Protein AF-0000000069111242 (afdb_homodimer)

Structure (mmCIF, N/CA/C/O backbone):
data_AF-0000000069111242-model_v1
#
loop_
_entity.id
_entity.type
_entity.pdbx_description
1 polymer 'HEPN domain-containing protein'
#
loop_
_atom_site.group_PDB
_atom_site.id
_atom_site.type_symbol
_atom_site.label_atom_id
_atom_site.label_alt_id
_atom_site.label_comp_id
_atom_site.label_asym_id
_atom_site.label_entity_id
_atom_site.label_seq_id
_atom_site.pdbx_PDB_ins_code
_atom_site.Cartn_x
_atom_site.Cartn_y
_atom_site.Cartn_z
_atom_site.occupancy
_atom_site.B_iso_or_equiv
_atom_site.auth_seq_id
_atom_site.auth_comp_id
_atom_site.auth_asym_id
_atom_site.auth_atom_id
_atom_site.pdbx_PDB_model_num
ATOM 1 N N . GLN A 1 1 ? 7.27 21.125 -4.09 1 71.56 1 GLN A N 1
ATOM 2 C CA . GLN A 1 1 ? 7.02 19.688 -4.148 1 71.56 1 GLN A CA 1
ATOM 3 C C . GLN A 1 1 ? 6.422 19.188 -2.84 1 71.56 1 GLN A C 1
ATOM 5 O O . GLN A 1 1 ? 5.305 18.656 -2.822 1 71.56 1 GLN A O 1
ATOM 10 N N . ALA A 1 2 ? 6.898 19.562 -1.829 1 73.62 2 ALA A N 1
ATOM 11 C CA . ALA A 1 2 ? 6.477 19.031 -0.534 1 73.62 2 ALA A CA 1
ATOM 12 C C . ALA A 1 2 ? 5.094 19.547 -0.151 1 73.62 2 ALA A C 1
ATOM 14 O O . ALA A 1 2 ? 4.25 18.781 0.326 1 73.62 2 ALA A O 1
ATOM 15 N N . LYS A 1 3 ? 4.816 20.703 -0.481 1 84.94 3 LYS A N 1
ATOM 16 C CA . LYS A 1 3 ? 3.506 21.234 -0.129 1 84.94 3 LYS A CA 1
ATOM 17 C C . LYS A 1 3 ? 2.41 20.625 -0.996 1 84.94 3 LYS A C 1
ATOM 19 O O . LYS A 1 3 ? 1.296 20.391 -0.523 1 84.94 3 LYS A O 1
ATOM 24 N N . TYR A 1 4 ? 2.764 20.391 -2.178 1 86.56 4 TYR A N 1
ATOM 25 C CA . TYR A 1 4 ? 1.826 19.734 -3.076 1 86.56 4 TYR A CA 1
ATOM 26 C C . TYR A 1 4 ? 1.444 18.344 -2.549 1 86.56 4 TYR A C 1
ATOM 28 O O . TYR A 1 4 ? 0.265 17.984 -2.529 1 86.56 4 TYR A O 1
ATOM 36 N N . ASN A 1 5 ? 2.469 17.625 -2.084 1 87.81 5 ASN A N 1
ATOM 37 C CA . ASN A 1 5 ? 2.225 16.281 -1.581 1 87.81 5 ASN A CA 1
ATOM 38 C C . ASN A 1 5 ? 1.313 16.297 -0.358 1 87.81 5 ASN A C 1
ATOM 40 O O . ASN A 1 5 ? 0.453 15.422 -0.208 1 87.81 5 ASN A O 1
ATOM 44 N N . MET A 1 6 ? 1.446 17.266 0.425 1 89.19 6 MET A N 1
ATOM 45 C CA . MET A 1 6 ? 0.61 17.3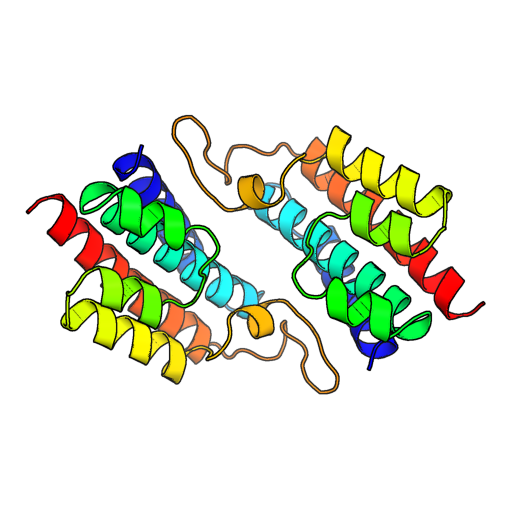91 1.616 1 89.19 6 MET A CA 1
ATOM 46 C C . MET A 1 6 ? -0.837 17.688 1.239 1 89.19 6 MET A C 1
ATOM 48 O O . MET A 1 6 ? -1.765 17.141 1.837 1 89.19 6 MET A O 1
ATOM 52 N N . ARG A 1 7 ? -1.016 18.516 0.244 1 88.75 7 ARG A N 1
ATOM 53 C CA . ARG A 1 7 ? -2.363 18.828 -0.22 1 88.75 7 ARG A CA 1
ATOM 54 C C . ARG A 1 7 ? -3.027 17.594 -0.838 1 88.75 7 ARG A C 1
ATOM 56 O O . ARG A 1 7 ? -4.215 17.344 -0.624 1 88.75 7 ARG A O 1
ATOM 63 N N . ALA A 1 8 ? -2.219 16.938 -1.578 1 89.06 8 ALA A N 1
ATOM 64 C CA . ALA A 1 8 ? -2.725 15.703 -2.168 1 89.06 8 ALA A CA 1
ATOM 65 C C . ALA A 1 8 ? -3.109 14.695 -1.088 1 89.06 8 ALA A C 1
ATOM 67 O O . ALA A 1 8 ? -4.121 14 -1.209 1 89.06 8 ALA A O 1
ATOM 68 N N . ALA A 1 9 ? -2.297 14.617 -0.052 1 89.38 9 ALA A N 1
ATOM 69 C CA . ALA A 1 9 ? -2.594 13.734 1.075 1 89.38 9 ALA A CA 1
ATOM 70 C C . ALA A 1 9 ? -3.914 14.117 1.738 1 89.38 9 ALA A C 1
ATOM 72 O O . ALA A 1 9 ? -4.719 13.25 2.086 1 89.38 9 ALA A O 1
ATOM 73 N N . ARG A 1 10 ? -4.16 15.359 1.862 1 90.69 10 ARG A N 1
ATOM 74 C CA . ARG A 1 10 ? -5.406 15.852 2.439 1 90.69 10 ARG A CA 1
ATOM 75 C C . ARG A 1 10 ? -6.602 15.461 1.574 1 90.69 10 ARG A C 1
ATOM 77 O O . ARG A 1 10 ? -7.637 15.031 2.092 1 90.69 10 ARG A O 1
ATOM 84 N N . MET A 1 11 ? -6.441 15.602 0.327 1 89.38 11 MET A N 1
ATOM 85 C CA . MET A 1 11 ? -7.516 15.227 -0.587 1 89.38 11 MET A CA 1
ATOM 86 C C . MET A 1 11 ? -7.812 13.734 -0.496 1 89.38 11 MET A C 1
ATOM 88 O O . MET A 1 11 ? -8.977 13.328 -0.482 1 89.38 11 MET A O 1
ATOM 92 N N . GLU A 1 12 ? -6.773 12.945 -0.458 1 88.81 12 GLU A N 1
ATOM 93 C CA . GLU A 1 12 ? -6.953 11.508 -0.296 1 88.81 12 GLU A CA 1
ATOM 94 C C . GLU A 1 12 ? -7.637 11.18 1.028 1 88.81 12 GLU A C 1
ATOM 96 O O . GLU A 1 12 ? -8.523 10.328 1.079 1 88.81 12 GLU A O 1
ATOM 101 N N . LEU A 1 13 ? -7.273 11.852 2.037 1 92.12 13 LEU A N 1
ATOM 102 C CA . LEU A 1 13 ? -7.887 11.633 3.342 1 92.12 13 LEU A CA 1
ATOM 103 C C . LEU A 1 13 ? -9.375 11.969 3.309 1 92.12 13 LEU A C 1
ATOM 105 O O . LEU A 1 13 ? -10.195 11.219 3.834 1 92.12 13 LEU A O 1
ATOM 109 N N . ASP A 1 14 ? -9.719 13.047 2.672 1 91.06 14 ASP A N 1
ATOM 110 C CA . ASP A 1 14 ? -11.117 13.461 2.561 1 91.06 14 ASP A CA 1
ATOM 111 C C . ASP A 1 14 ? -11.938 12.406 1.826 1 91.06 14 ASP A C 1
ATOM 113 O O . ASP A 1 14 ? -13.078 12.117 2.207 1 91.06 14 ASP A O 1
ATOM 117 N N . GLN A 1 15 ? -11.352 11.828 0.88 1 86.81 15 GLN A N 1
ATOM 118 C CA . GLN A 1 15 ? -12.016 10.758 0.145 1 86.81 15 GLN A CA 1
ATOM 119 C C . GLN A 1 15 ? -12.188 9.516 1.015 1 86.81 15 GLN A C 1
ATOM 121 O O . GLN A 1 15 ? -13.203 8.836 0.935 1 86.81 15 GLN A O 1
ATOM 126 N N . SER A 1 16 ? -11.188 9.234 1.838 1 86.5 16 SER A N 1
ATOM 127 C CA . SER A 1 16 ? -11.25 8.078 2.725 1 86.5 16 SER A CA 1
ATOM 128 C C . SER A 1 16 ? -12.344 8.25 3.775 1 86.5 16 SER A C 1
ATOM 130 O O . SER A 1 16 ? -13.047 7.293 4.105 1 86.5 16 SER A O 1
ATOM 132 N N . ILE A 1 17 ? -12.477 9.422 4.223 1 89.19 17 ILE A N 1
ATOM 133 C CA . ILE A 1 17 ? -13.477 9.75 5.238 1 89.19 17 ILE A CA 1
ATOM 134 C C . ILE A 1 17 ? -14.875 9.586 4.652 1 89.19 17 ILE A C 1
ATOM 136 O O . ILE A 1 17 ? -15.797 9.141 5.344 1 89.19 17 ILE A O 1
ATOM 140 N N . SER A 1 18 ? -15.023 9.797 3.377 1 84.38 18 SER A N 1
ATOM 141 C CA . SER A 1 18 ? -16.328 9.758 2.725 1 84.38 18 SER A CA 1
ATOM 142 C C . SER A 1 18 ? -16.641 8.359 2.195 1 84.38 18 SER A C 1
ATOM 144 O O . SER A 1 18 ? -17.719 8.125 1.638 1 84.38 18 SER A O 1
ATOM 146 N N . SER A 1 19 ? -15.734 7.484 2.357 1 76.81 19 SER A N 1
ATOM 147 C CA . SER A 1 19 ? -15.891 6.141 1.815 1 76.81 19 SER A CA 1
ATOM 148 C C . SER A 1 19 ? -16.891 5.324 2.635 1 76.81 19 SER A C 1
ATOM 150 O O . SER A 1 19 ? -17.219 5.695 3.762 1 76.81 19 SER A O 1
ATOM 152 N N . ASP A 1 20 ? -17.453 4.254 1.912 1 69.31 20 ASP A N 1
ATOM 153 C CA . ASP A 1 20 ? -18.344 3.309 2.58 1 69.31 20 ASP A CA 1
ATOM 154 C C . ASP A 1 20 ? -17.578 2.41 3.541 1 69.31 20 ASP A C 1
ATOM 156 O O . ASP A 1 20 ? -16.719 1.622 3.115 1 69.31 20 ASP A O 1
ATOM 160 N N . TRP A 1 21 ? -17.953 2.512 4.754 1 63.81 21 TRP A N 1
ATOM 161 C CA . TRP A 1 21 ? -17.219 1.84 5.824 1 63.81 21 TRP A CA 1
ATOM 162 C C . TRP A 1 21 ? -17.562 0.355 5.867 1 63.81 21 TRP A C 1
ATOM 164 O O . TRP A 1 21 ? -16.859 -0.434 6.5 1 63.81 21 TRP A O 1
ATOM 174 N N . ASP A 1 22 ? -18.594 0.011 5.246 1 65.19 22 ASP A N 1
ATOM 175 C CA . ASP A 1 22 ? -19.031 -1.381 5.332 1 65.19 22 ASP A CA 1
ATOM 176 C C . ASP A 1 22 ? -18.141 -2.283 4.469 1 65.19 22 ASP A C 1
ATOM 178 O O . ASP A 1 22 ? -18.078 -3.492 4.703 1 65.19 22 ASP A O 1
ATOM 182 N N . ASN A 1 23 ? -17.5 -1.592 3.59 1 69.94 23 ASN A N 1
ATOM 183 C CA . ASN A 1 23 ? -16.625 -2.408 2.752 1 69.94 23 ASN A CA 1
ATOM 184 C C . ASN A 1 23 ? -15.234 -1.792 2.625 1 69.94 23 ASN A C 1
ATOM 186 O O . ASN A 1 23 ? -15.094 -0.568 2.582 1 69.94 23 ASN A O 1
ATOM 190 N N . GLY A 1 24 ? -14.227 -2.646 2.838 1 84.38 24 GLY A N 1
ATOM 191 C CA . GLY A 1 24 ? -12.875 -2.209 2.543 1 84.38 24 GLY A CA 1
ATOM 192 C C . GLY A 1 24 ? -12.234 -1.429 3.678 1 84.38 24 GLY A C 1
ATOM 193 O O . GLY A 1 24 ? -11.617 -0.388 3.451 1 84.38 24 GLY A O 1
ATOM 194 N N . ARG A 1 25 ? -12.633 -1.866 5 1 91.94 25 ARG A N 1
ATOM 195 C CA . ARG A 1 25 ? -12.125 -1.154 6.168 1 91.94 25 ARG A CA 1
ATOM 196 C C . ARG A 1 25 ? -10.602 -1.208 6.219 1 91.94 25 ARG A C 1
ATOM 198 O O . ARG A 1 25 ? -9.953 -0.244 6.633 1 91.94 25 ARG A O 1
ATOM 205 N N . ASN A 1 26 ? -10.039 -2.299 5.785 1 93.44 26 ASN A N 1
ATOM 206 C CA . ASN A 1 26 ? -8.586 -2.41 5.746 1 93.44 26 ASN A CA 1
ATOM 207 C C . ASN A 1 26 ? -7.973 -1.388 4.797 1 93.44 26 ASN A C 1
ATOM 209 O O . ASN A 1 26 ? -6.922 -0.816 5.094 1 93.44 26 ASN A O 1
ATOM 213 N N . TRP A 1 27 ? -8.688 -1.124 3.77 1 91.06 27 TRP A N 1
ATOM 214 C CA . TRP A 1 27 ? -8.148 -0.179 2.793 1 91.06 27 TRP A CA 1
ATOM 215 C C . TRP A 1 27 ? -8.273 1.254 3.297 1 91.06 27 TRP A C 1
ATOM 217 O O . TRP A 1 27 ? -7.426 2.098 3.006 1 91.06 27 TRP A O 1
ATOM 227 N N . ILE A 1 28 ? -9.344 1.505 4.004 1 92.75 28 ILE A N 1
ATOM 228 C CA . ILE A 1 28 ? -9.461 2.818 4.629 1 92.75 28 ILE A CA 1
ATOM 229 C C . ILE A 1 28 ? -8.289 3.043 5.582 1 92.75 28 ILE A C 1
ATOM 231 O O . ILE A 1 28 ? -7.648 4.098 5.555 1 92.75 28 ILE A O 1
ATOM 235 N N . CYS A 1 29 ? -7.996 2.072 6.383 1 95.69 29 CYS A N 1
ATOM 236 C CA . CYS A 1 29 ? -6.883 2.154 7.32 1 95.69 29 CYS A CA 1
ATOM 237 C C . CYS A 1 29 ? -5.562 2.338 6.586 1 95.69 29 CYS A C 1
ATOM 239 O O . CYS A 1 29 ? -4.742 3.172 6.973 1 95.69 29 CYS A O 1
ATOM 241 N N . TYR A 1 30 ? -5.383 1.632 5.512 1 95.19 30 TYR A N 1
ATOM 242 C CA . TYR A 1 30 ? -4.152 1.728 4.742 1 95.19 30 TYR A CA 1
ATOM 243 C C . TYR A 1 30 ? -4.004 3.109 4.113 1 95.19 30 TYR A C 1
ATOM 245 O O . TYR A 1 30 ? -2.92 3.693 4.129 1 95.19 30 TYR A O 1
ATOM 253 N N . LYS A 1 31 ? -5.098 3.572 3.535 1 93.44 31 LYS A N 1
ATOM 254 C CA . LYS A 1 31 ? -5.07 4.902 2.932 1 93.44 31 LYS A CA 1
ATOM 255 C C . LYS A 1 31 ? -4.711 5.969 3.963 1 93.44 31 LYS A C 1
ATOM 257 O O . LYS A 1 31 ? -3.926 6.875 3.68 1 93.44 31 LYS A O 1
ATOM 262 N N . CYS A 1 32 ? -5.32 5.82 5.105 1 96 32 CYS A N 1
ATOM 263 C CA . CYS A 1 32 ? -5.008 6.766 6.172 1 96 32 CYS A CA 1
ATOM 264 C C . CYS A 1 32 ? -3.533 6.691 6.551 1 96 32 CYS A C 1
ATOM 266 O O . CYS A 1 32 ? -2.865 7.723 6.672 1 96 32 CYS A O 1
ATOM 268 N N . HIS A 1 33 ? -3.039 5.496 6.688 1 97.19 33 HIS A N 1
ATOM 269 C CA . HIS A 1 33 ? -1.618 5.328 6.973 1 97.19 33 HIS A CA 1
ATOM 270 C C . HIS A 1 33 ? -0.758 5.988 5.898 1 97.19 33 HIS A C 1
ATOM 272 O O . HIS A 1 33 ? 0.179 6.723 6.215 1 97.19 33 HIS A O 1
ATOM 278 N N . SER A 1 34 ? -1.104 5.766 4.688 1 94.69 34 SER A N 1
ATOM 279 C CA . SER A 1 34 ? -0.336 6.273 3.557 1 94.69 34 SER A CA 1
ATOM 280 C C . SER A 1 34 ? -0.368 7.797 3.508 1 94.69 34 SER A C 1
ATOM 282 O O . SER A 1 34 ? 0.646 8.438 3.219 1 94.69 34 SER A O 1
ATOM 284 N N . THR A 1 35 ? -1.514 8.398 3.775 1 95.25 35 THR A N 1
ATOM 285 C CA . THR A 1 35 ? -1.634 9.844 3.73 1 95.25 35 THR A CA 1
ATOM 286 C C . THR A 1 35 ? -0.841 10.492 4.863 1 95.25 35 THR A C 1
ATOM 288 O O . THR A 1 35 ? -0.21 11.531 4.672 1 95.25 35 THR A O 1
ATOM 291 N N . ILE A 1 36 ? -0.87 9.836 6.035 1 96.94 36 ILE A N 1
ATOM 292 C CA . ILE A 1 36 ? -0.059 10.312 7.152 1 96.94 36 ILE A CA 1
ATOM 293 C C . ILE A 1 36 ? 1.419 10.273 6.77 1 96.94 36 ILE A C 1
ATOM 295 O O . ILE A 1 36 ? 2.141 11.258 6.953 1 96.94 36 ILE A O 1
ATOM 299 N N . GLU A 1 37 ? 1.828 9.195 6.262 1 95.62 37 GLU A N 1
ATOM 300 C CA . GLU A 1 37 ? 3.219 9 5.855 1 95.62 37 GLU A CA 1
ATOM 301 C C . GLU A 1 37 ? 3.66 10.078 4.871 1 95.62 37 GLU A C 1
ATOM 303 O O . GLU A 1 37 ? 4.723 10.68 5.039 1 95.62 37 GLU A O 1
ATOM 308 N N . THR A 1 38 ? 2.838 10.289 3.859 1 94.06 38 THR A N 1
ATOM 309 C CA . THR A 1 38 ? 3.131 11.312 2.861 1 94.06 38 THR A CA 1
ATOM 310 C C . THR A 1 38 ? 3.277 12.68 3.516 1 94.06 38 THR A C 1
ATOM 312 O O . THR A 1 38 ? 4.211 13.43 3.207 1 94.06 38 THR A O 1
ATOM 315 N N . SER A 1 39 ? 2.395 13.023 4.418 1 95.19 39 SER A N 1
ATOM 316 C CA . SER A 1 39 ? 2.426 14.32 5.086 1 95.19 39 SER A CA 1
ATOM 317 C C . SER A 1 39 ? 3.672 14.469 5.953 1 95.19 39 SER A C 1
ATOM 319 O O . SER A 1 39 ? 4.336 15.508 5.922 1 95.19 39 SER A O 1
ATOM 321 N N . LEU A 1 40 ? 4 13.453 6.707 1 95.38 40 LEU A N 1
ATOM 322 C CA . LEU A 1 40 ? 5.184 13.484 7.562 1 95.38 40 LEU A CA 1
ATOM 323 C C . LEU A 1 40 ? 6.453 13.617 6.73 1 95.38 40 LEU A C 1
ATOM 325 O O . LEU A 1 40 ? 7.328 14.422 7.059 1 95.38 40 LEU A O 1
ATOM 329 N N . LYS A 1 41 ? 6.52 12.891 5.68 1 93.75 41 LYS A N 1
ATOM 330 C CA . LYS A 1 41 ? 7.699 12.93 4.82 1 93.75 41 LYS A CA 1
ATOM 331 C C . LYS A 1 41 ? 7.82 14.281 4.121 1 93.75 41 LYS A C 1
ATOM 333 O O . LYS A 1 41 ? 8.922 14.797 3.928 1 93.75 41 LYS A O 1
ATOM 338 N N . SER A 1 42 ? 6.668 14.812 3.73 1 93.31 42 SER A N 1
ATOM 339 C CA . SER A 1 42 ? 6.688 16.141 3.131 1 93.31 42 SER A CA 1
ATOM 340 C C . SER A 1 42 ? 7.223 17.188 4.109 1 93.31 42 SER A C 1
ATOM 342 O O . SER A 1 42 ? 8.047 18.016 3.742 1 93.31 42 SER A O 1
ATOM 344 N N . LEU A 1 43 ? 6.734 17.109 5.266 1 93.69 43 LEU A N 1
ATOM 345 C CA . LEU A 1 43 ? 7.199 18.047 6.281 1 93.69 43 LEU A CA 1
ATOM 346 C C . LEU A 1 43 ? 8.68 17.844 6.574 1 93.69 43 LEU A C 1
AT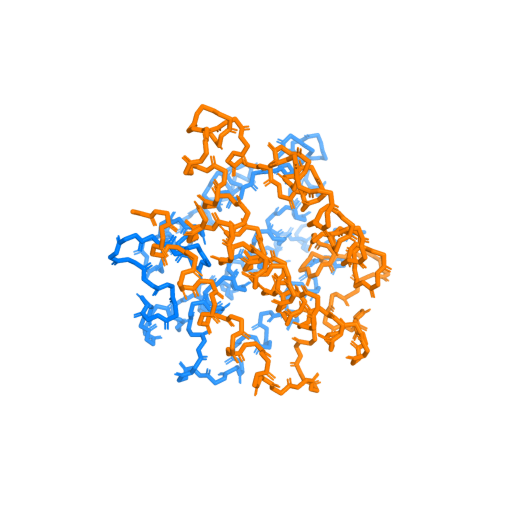OM 348 O O . LEU A 1 43 ? 9.43 18.812 6.742 1 93.69 43 LEU A O 1
ATOM 352 N N . LEU A 1 44 ? 9.117 16.609 6.684 1 93.44 44 LEU A N 1
ATOM 353 C CA . LEU A 1 44 ? 10.523 16.281 6.906 1 93.44 44 LEU A CA 1
ATOM 354 C C . LEU A 1 44 ? 11.391 16.859 5.793 1 93.44 44 LEU A C 1
ATOM 356 O O . LEU A 1 44 ? 12.469 17.391 6.051 1 93.44 44 LEU A O 1
ATOM 360 N N . PHE A 1 45 ? 10.938 16.703 4.598 1 92.12 45 PHE A N 1
ATOM 361 C CA . PHE A 1 45 ? 11.664 17.25 3.451 1 92.12 45 PHE A CA 1
ATOM 362 C C . PHE A 1 45 ? 11.836 18.75 3.576 1 92.12 45 PHE A C 1
ATOM 364 O O . PHE A 1 45 ? 12.891 19.297 3.246 1 92.12 45 PHE A O 1
ATOM 371 N N . ARG A 1 46 ? 10.812 19.406 4.023 1 91.38 46 ARG A N 1
ATOM 372 C CA . ARG A 1 46 ? 10.867 20.859 4.211 1 91.38 46 ARG A CA 1
ATOM 373 C C . ARG A 1 46 ? 11.867 21.219 5.301 1 91.38 46 ARG A C 1
ATOM 375 O O . ARG A 1 46 ? 12.609 22.203 5.16 1 91.38 46 ARG A O 1
ATOM 382 N N . GLN A 1 47 ? 11.906 20.516 6.328 1 91.94 47 GLN A N 1
ATOM 383 C CA . GLN A 1 47 ? 12.719 20.844 7.492 1 91.94 47 GLN A CA 1
ATOM 384 C C . GLN A 1 47 ? 14.172 20.422 7.285 1 91.94 47 GLN A C 1
ATOM 386 O O . GLN A 1 47 ? 15.094 21.141 7.676 1 91.94 47 GLN A O 1
ATOM 391 N N . ASP A 1 48 ? 14.383 19.234 6.719 1 91.62 48 ASP A N 1
ATOM 392 C CA . ASP A 1 48 ? 15.703 18.625 6.586 1 91.62 48 ASP A CA 1
ATOM 393 C C . ASP A 1 48 ? 15.719 17.609 5.438 1 91.62 48 ASP A C 1
ATOM 395 O O . ASP A 1 48 ? 15.484 16.422 5.645 1 91.62 48 ASP A O 1
ATOM 399 N N . ALA A 1 49 ? 16.141 18.031 4.297 1 87.81 49 ALA A N 1
ATOM 400 C CA . ALA A 1 49 ? 16.094 17.219 3.084 1 87.81 49 ALA A CA 1
ATOM 401 C C . ALA A 1 49 ? 16.969 15.977 3.223 1 87.81 49 ALA A C 1
ATOM 403 O O . ALA A 1 49 ? 16.641 14.914 2.689 1 87.81 49 ALA A O 1
ATOM 404 N N . GLN A 1 50 ? 18.062 16.141 3.914 1 89.88 50 GLN A N 1
ATOM 405 C CA . GLN A 1 50 ? 18.953 15 4.121 1 89.88 50 GLN A CA 1
ATOM 406 C C . GLN A 1 50 ? 18.297 13.922 4.977 1 89.88 50 GLN A C 1
ATOM 408 O O . GLN A 1 50 ? 18.328 12.742 4.637 1 89.88 50 GLN A O 1
ATOM 413 N N . LYS A 1 51 ? 17.672 14.398 6.039 1 88.19 51 LYS A N 1
ATOM 414 C CA . LYS A 1 51 ? 16.953 13.469 6.898 1 88.19 51 LYS A CA 1
ATOM 415 C C . LYS A 1 51 ? 15.797 12.812 6.148 1 88.19 51 LYS A C 1
ATOM 417 O O . LYS A 1 51 ? 15.516 11.625 6.344 1 88.19 51 LYS A O 1
ATOM 422 N N . ALA A 1 52 ? 15.102 13.594 5.344 1 88.06 52 ALA A N 1
ATOM 423 C CA . ALA A 1 52 ? 14.023 13.055 4.527 1 88.06 52 ALA A CA 1
ATOM 424 C C . ALA A 1 52 ? 14.531 11.961 3.59 1 88.06 52 ALA A C 1
ATOM 426 O O . ALA A 1 52 ? 13.898 10.922 3.434 1 88.06 52 ALA A O 1
ATOM 427 N N . GLY A 1 53 ? 15.672 12.133 2.961 1 86.88 53 GLY A N 1
ATOM 428 C CA . GLY A 1 53 ? 16.25 11.18 2.031 1 86.88 53 GLY A CA 1
ATOM 429 C C . GLY A 1 53 ? 16.562 9.836 2.67 1 86.88 53 GLY A C 1
ATOM 430 O O . GLY A 1 53 ? 16.312 8.789 2.072 1 86.88 53 GLY A O 1
ATOM 431 N N . VAL A 1 54 ? 17.031 9.828 3.896 1 86.5 54 VAL A N 1
ATOM 432 C CA . VAL A 1 54 ? 17.391 8.609 4.609 1 86.5 54 VAL A CA 1
ATOM 433 C C . VAL A 1 54 ? 16.125 7.852 4.992 1 86.5 54 VAL A C 1
ATOM 435 O O . VAL A 1 54 ? 16.156 6.641 5.23 1 86.5 54 VAL A O 1
ATOM 438 N N . ASN A 1 55 ? 15.039 8.586 5.055 1 87.5 55 ASN A N 1
ATOM 439 C CA . ASN A 1 55 ? 13.797 7.98 5.527 1 87.5 55 ASN A CA 1
ATOM 440 C C . ASN A 1 55 ? 12.828 7.723 4.379 1 87.5 55 ASN A C 1
ATOM 442 O O . ASN A 1 55 ? 11.648 7.469 4.605 1 87.5 55 ASN A O 1
ATOM 446 N N . LEU A 1 56 ? 13.266 7.742 3.164 1 81.19 56 LEU A N 1
ATOM 447 C CA . LEU A 1 56 ? 12.414 7.566 1.99 1 81.19 56 LEU A CA 1
ATOM 448 C C . LEU A 1 56 ? 11.703 6.215 2.031 1 81.19 56 LEU A C 1
ATOM 450 O O . LEU A 1 56 ? 10.531 6.117 1.678 1 81.19 56 LEU A O 1
ATOM 454 N N . SER A 1 57 ? 12.383 5.195 2.551 1 83.94 57 SER A N 1
ATOM 455 C CA . SER A 1 57 ? 11.82 3.85 2.553 1 83.94 57 SER A CA 1
ATOM 456 C C . SER A 1 57 ? 11.273 3.479 3.928 1 83.94 57 SER A C 1
ATOM 458 O O . SER A 1 57 ? 10.852 2.342 4.148 1 83.94 57 SER A O 1
ATOM 460 N N . ASN A 1 58 ? 11.305 4.461 4.816 1 88.62 58 ASN A N 1
ATOM 461 C CA . ASN A 1 58 ? 10.758 4.246 6.148 1 88.62 58 ASN A CA 1
ATOM 462 C C . ASN A 1 58 ? 9.25 4.48 6.176 1 88.62 58 ASN A C 1
ATOM 464 O O . ASN A 1 58 ? 8.773 5.555 5.797 1 88.62 58 ASN A O 1
ATOM 468 N N . HIS A 1 59 ? 8.484 3.475 6.664 1 91.38 59 HIS A N 1
ATOM 469 C CA . HIS A 1 59 ? 7.031 3.59 6.672 1 91.38 59 HIS A CA 1
ATOM 470 C C . HIS A 1 59 ? 6.488 3.615 8.094 1 91.38 59 HIS A C 1
ATOM 472 O O . HIS A 1 59 ? 5.273 3.553 8.297 1 91.38 59 HIS A O 1
ATOM 478 N N . ASP A 1 60 ? 7.355 3.637 9.039 1 94.94 60 ASP A N 1
ATOM 479 C CA . ASP A 1 60 ? 6.934 3.682 10.43 1 94.94 60 ASP A CA 1
ATOM 480 C C . ASP A 1 60 ? 6.562 5.102 10.852 1 94.94 60 ASP A C 1
ATOM 482 O O . ASP A 1 60 ? 7.434 5.969 10.961 1 94.94 60 ASP A O 1
ATOM 486 N N . LEU A 1 61 ? 5.309 5.293 11.18 1 97.31 61 LEU A N 1
ATOM 487 C CA . LEU A 1 61 ? 4.789 6.633 11.438 1 97.31 61 LEU A CA 1
ATOM 488 C C . LEU A 1 61 ? 5.445 7.238 12.672 1 97.31 61 LEU A C 1
ATOM 490 O O . LEU A 1 61 ? 5.738 8.438 12.703 1 97.31 61 LEU A O 1
ATOM 494 N N . VAL A 1 62 ? 5.676 6.418 13.695 1 97.25 62 VAL A N 1
ATOM 495 C CA . VAL A 1 62 ? 6.258 6.906 14.945 1 97.25 62 VAL A CA 1
ATOM 496 C C . VAL A 1 62 ? 7.699 7.344 14.703 1 97.25 62 VAL A C 1
ATOM 498 O O . VAL A 1 62 ? 8.102 8.43 15.125 1 97.25 62 VAL A O 1
ATOM 501 N N . SER A 1 63 ? 8.445 6.551 13.977 1 95.81 63 SER A N 1
ATOM 502 C CA . SER A 1 63 ? 9.82 6.891 13.633 1 95.81 63 SER A CA 1
ATOM 503 C C . SER A 1 63 ? 9.883 8.172 12.812 1 95.81 63 SER A C 1
ATOM 505 O O . SER A 1 63 ? 10.719 9.047 13.07 1 95.81 63 SER A O 1
ATOM 507 N N . LEU A 1 64 ? 9.016 8.289 11.875 1 95.5 64 LEU A N 1
ATOM 508 C CA . LEU A 1 64 ? 8.992 9.469 11.016 1 95.5 64 LEU A CA 1
ATOM 509 C C . LEU A 1 64 ? 8.664 10.719 11.828 1 95.5 64 LEU A C 1
ATOM 511 O O . LEU A 1 64 ? 9.305 11.758 11.656 1 95.5 64 LEU A O 1
ATOM 515 N N . SER A 1 65 ? 7.668 10.594 12.68 1 96 65 SER A N 1
ATOM 516 C CA . SER A 1 65 ? 7.262 11.742 13.484 1 96 65 SER A CA 1
ATOM 517 C C . SER A 1 65 ? 8.352 12.141 14.477 1 96 65 SER A C 1
ATOM 519 O O . SER A 1 65 ? 8.508 13.32 14.789 1 96 65 SER A O 1
ATOM 521 N N . HIS A 1 66 ? 9.109 11.172 14.977 1 95 66 HIS A N 1
ATOM 522 C CA . HIS A 1 66 ? 10.227 11.453 15.867 1 95 66 HIS A CA 1
ATOM 523 C C . HIS A 1 66 ? 11.281 12.312 15.172 1 95 66 HIS A C 1
ATOM 525 O O . HIS A 1 66 ? 11.875 13.195 15.797 1 95 66 HIS A O 1
ATOM 531 N N . CYS A 1 67 ? 11.508 12.055 13.922 1 93.69 67 CYS A N 1
ATOM 532 C CA . CYS A 1 67 ? 12.469 12.82 13.148 1 93.69 67 CYS A CA 1
ATOM 533 C C . CYS A 1 67 ? 12.047 14.281 13.039 1 93.69 67 CYS A C 1
ATOM 535 O O . CYS A 1 67 ? 12.891 15.164 12.852 1 93.69 67 CYS A O 1
ATOM 537 N N . LEU A 1 68 ? 10.789 14.594 13.219 1 93.75 68 LEU A N 1
ATOM 538 C CA . LEU A 1 68 ? 10.266 15.953 13.109 1 93.75 68 LEU A CA 1
ATOM 539 C C . LEU A 1 68 ? 10.352 16.688 14.445 1 93.75 68 LEU A C 1
ATOM 541 O O . LEU A 1 68 ? 10.18 17.906 14.5 1 93.75 68 LEU A O 1
ATOM 545 N N . SER A 1 69 ? 10.625 15.945 15.516 1 91.19 69 SER A N 1
ATOM 546 C CA . SER A 1 69 ? 10.797 16.5 16.859 1 91.19 69 SER A CA 1
ATOM 547 C C . SER A 1 69 ? 9.547 17.25 17.297 1 91.19 69 SER A C 1
ATOM 549 O O . SER A 1 69 ? 9.648 18.328 17.891 1 91.19 69 SER A O 1
ATOM 551 N N . ILE A 1 70 ? 8.406 16.812 16.953 1 90.44 70 ILE A N 1
ATOM 552 C CA . ILE A 1 70 ? 7.125 17.344 17.406 1 90.44 70 ILE A CA 1
ATOM 553 C C . ILE A 1 70 ? 6.402 16.312 18.25 1 90.44 70 ILE A C 1
ATOM 555 O O . ILE A 1 70 ? 5.832 15.352 17.734 1 90.44 70 ILE A O 1
ATOM 559 N N . GLN A 1 71 ? 6.383 16.578 19.5 1 93.44 71 GLN A N 1
ATOM 560 C CA . GLN A 1 71 ? 5.922 15.594 20.469 1 93.44 71 GLN A CA 1
ATOM 561 C C . GLN A 1 71 ? 4.457 15.234 20.234 1 93.44 71 GLN A C 1
ATOM 563 O O . GLN A 1 71 ? 4.09 14.062 20.297 1 93.44 71 GLN A O 1
ATOM 568 N N . GLU A 1 72 ? 3.629 16.25 20 1 94.69 72 GLU A N 1
ATOM 569 C CA . GLU A 1 72 ? 2.205 16.016 19.781 1 94.69 72 GLU A CA 1
ATOM 570 C C . GLU A 1 72 ? 1.97 15.102 18.578 1 94.69 72 GLU A C 1
ATOM 572 O O . GLU A 1 72 ? 1.092 14.242 18.625 1 94.69 72 GLU A O 1
ATOM 577 N N . MET A 1 73 ? 2.758 15.258 17.625 1 95.31 73 MET A N 1
ATOM 578 C CA . MET A 1 73 ? 2.646 14.445 16.422 1 95.31 73 MET A CA 1
ATOM 579 C C . MET A 1 73 ? 3.059 13 16.688 1 95.31 73 MET A C 1
ATOM 581 O O . MET A 1 73 ? 2.398 12.07 16.234 1 95.31 73 MET A O 1
ATOM 585 N N . THR A 1 74 ? 4.117 12.875 17.406 1 97.44 74 THR A N 1
ATOM 586 C CA . THR A 1 74 ? 4.598 11.539 17.75 1 97.44 74 THR A CA 1
ATOM 587 C C . THR A 1 74 ? 3.572 10.797 18.609 1 97.44 74 THR A C 1
ATOM 589 O O . THR A 1 74 ? 3.346 9.602 18.406 1 97.44 74 THR A O 1
ATOM 592 N N . GLU A 1 75 ? 2.914 11.516 19.453 1 98.06 75 GLU A N 1
ATOM 593 C CA . GLU A 1 75 ? 1.877 10.906 20.281 1 98.06 75 GLU A CA 1
ATOM 594 C C . GLU A 1 75 ? 0.684 10.469 19.438 1 98.06 75 GLU A C 1
ATOM 596 O O . GLU A 1 75 ? 0.113 9.398 19.672 1 98.06 75 GLU A O 1
ATOM 601 N N . ALA A 1 76 ? 0.292 11.258 18.516 1 98.31 76 ALA A N 1
ATOM 602 C CA . ALA A 1 76 ? -0.807 10.898 17.609 1 98.31 76 ALA A CA 1
ATOM 603 C C . ALA A 1 76 ? -0.451 9.68 16.766 1 98.31 76 ALA A C 1
ATOM 605 O O . ALA A 1 76 ? -1.293 8.812 16.531 1 98.31 76 ALA A O 1
ATOM 606 N N . CYS A 1 77 ? 0.81 9.578 16.312 1 98.31 77 CYS A N 1
ATOM 607 C CA . CYS A 1 77 ? 1.262 8.43 15.547 1 98.31 77 CYS A CA 1
ATOM 608 C C . CYS A 1 77 ? 1.252 7.164 16.391 1 98.31 77 CYS A C 1
ATOM 610 O O . CYS A 1 77 ? 0.91 6.082 15.914 1 98.31 77 CYS A O 1
ATOM 612 N N . ARG A 1 78 ? 1.592 7.344 17.656 1 98.25 78 ARG A N 1
ATOM 613 C CA . ARG A 1 78 ? 1.521 6.207 18.562 1 98.25 78 ARG A CA 1
ATOM 614 C C . ARG A 1 78 ? 0.08 5.742 18.75 1 98.25 78 ARG A C 1
ATOM 616 O O . ARG A 1 78 ? -0.187 4.543 18.828 1 98.25 78 ARG A O 1
ATOM 623 N N . ARG A 1 79 ? -0.768 6.672 18.875 1 98.5 79 ARG A N 1
ATOM 624 C CA . ARG A 1 79 ? -2.18 6.324 19 1 98.5 79 ARG A CA 1
ATOM 625 C C . ARG A 1 79 ? -2.668 5.586 17.75 1 98.5 79 ARG A C 1
ATOM 627 O O . ARG A 1 79 ? -3.434 4.625 17.859 1 98.5 79 ARG A O 1
ATOM 634 N N . PHE A 1 80 ? -2.25 6.016 16.562 1 98.62 80 PHE A N 1
ATOM 635 C CA . PHE A 1 80 ? -2.619 5.316 15.336 1 98.62 80 PHE A CA 1
ATOM 636 C C . PHE A 1 80 ? -2.166 3.861 15.391 1 98.62 80 PHE A C 1
ATOM 638 O O . PHE A 1 80 ? -2.941 2.953 15.078 1 98.62 80 PHE A O 1
ATOM 645 N N . ARG A 1 81 ? -0.934 3.713 15.82 1 97.62 81 ARG A N 1
ATOM 646 C CA . ARG A 1 81 ? -0.365 2.373 15.906 1 97.62 81 ARG A CA 1
ATOM 647 C C . ARG A 1 81 ? -1.143 1.512 16.891 1 97.62 81 ARG A C 1
ATOM 649 O O . ARG A 1 81 ? -1.416 0.341 16.625 1 97.62 81 ARG A O 1
ATOM 656 N N . SER A 1 82 ? -1.576 2.086 18.016 1 97.44 82 SER A N 1
ATOM 657 C CA . SER A 1 82 ? -2.217 1.313 19.062 1 97.44 82 SER A CA 1
ATOM 658 C C . SER A 1 82 ? -3.705 1.122 18.797 1 97.44 82 SER A C 1
ATOM 660 O O . SER A 1 82 ? -4.262 0.061 19.078 1 97.44 82 SER A O 1
ATOM 662 N N . GLU A 1 83 ? -4.367 2.074 18.234 1 97.81 83 GLU A N 1
ATOM 663 C CA . GLU A 1 83 ? -5.82 2.049 18.062 1 97.81 83 GLU A CA 1
ATOM 664 C C . GLU A 1 83 ? -6.215 1.437 16.719 1 97.81 83 GLU A C 1
ATOM 666 O O . GLU A 1 83 ? -7.316 0.909 16.578 1 97.81 83 GLU A O 1
ATOM 671 N N . VAL A 1 84 ? -5.316 1.51 15.766 1 97.69 84 VAL A N 1
ATOM 672 C CA . VAL A 1 84 ? -5.695 1.095 14.414 1 97.69 84 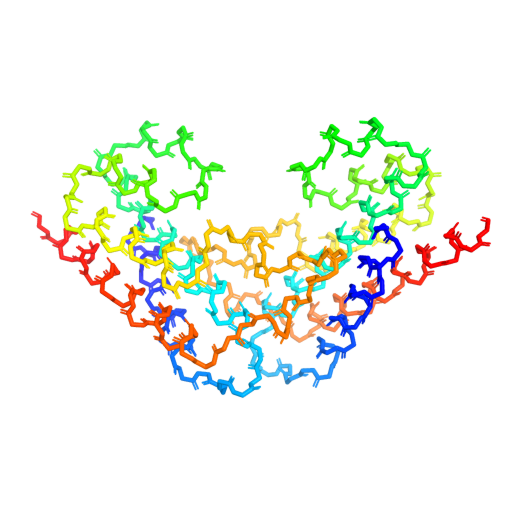VAL A CA 1
ATOM 673 C C . VAL A 1 84 ? -4.945 -0.179 14.039 1 97.69 84 VAL A C 1
ATOM 675 O O . VAL A 1 84 ? -5.555 -1.229 13.828 1 97.69 84 VAL A O 1
ATOM 678 N N . CYS A 1 85 ? -3.67 -0.122 13.938 1 95.88 85 CYS A N 1
ATOM 679 C CA . CYS A 1 85 ? -2.875 -1.263 13.5 1 95.88 85 CYS A CA 1
ATOM 680 C C . CYS A 1 85 ? -1.389 -1.017 13.734 1 95.88 85 CYS A C 1
ATOM 682 O O . CYS A 1 85 ? -0.864 0.037 13.367 1 95.88 85 CYS A O 1
ATOM 684 N N . ASP A 1 86 ? -0.767 -1.939 14.227 1 93.69 86 ASP A N 1
ATOM 685 C CA . ASP A 1 86 ? 0.638 -1.809 14.609 1 93.69 86 ASP A CA 1
ATOM 686 C C . ASP A 1 86 ? 1.546 -1.897 13.383 1 93.69 86 ASP A C 1
ATOM 688 O O . ASP A 1 86 ? 2.652 -1.354 13.383 1 93.69 86 ASP A O 1
ATOM 692 N N . ASN A 1 87 ? 1.139 -2.59 12.461 1 92.62 87 ASN A N 1
ATOM 693 C CA . ASN A 1 87 ? 1.924 -2.834 11.258 1 92.62 87 ASN A CA 1
ATOM 694 C C . ASN A 1 87 ? 1.087 -2.648 9.992 1 92.62 87 ASN A C 1
ATOM 696 O O . ASN A 1 87 ? 0.145 -3.404 9.75 1 92.62 87 ASN A O 1
ATOM 700 N N . ARG A 1 88 ? 1.544 -1.688 9.18 1 92.75 88 ARG A N 1
ATOM 701 C CA . ARG A 1 88 ? 0.768 -1.334 8 1 92.75 88 ARG A CA 1
ATOM 702 C C . ARG A 1 88 ? 0.658 -2.516 7.043 1 92.75 88 ARG A C 1
ATOM 704 O O . ARG A 1 88 ? -0.318 -2.631 6.297 1 92.75 88 ARG A O 1
ATOM 711 N N . ASP A 1 89 ? 1.538 -3.418 7.094 1 90.44 89 ASP A N 1
ATOM 712 C CA . ASP A 1 89 ? 1.51 -4.57 6.191 1 90.44 89 ASP A CA 1
ATOM 713 C C . ASP A 1 89 ? 0.287 -5.445 6.457 1 90.44 89 ASP A C 1
ATOM 715 O O . ASP A 1 89 ? -0.239 -6.078 5.543 1 90.44 89 ASP A O 1
ATOM 719 N N . LEU A 1 90 ? -0.152 -5.434 7.691 1 92.75 90 LEU A N 1
ATOM 720 C CA . LEU A 1 90 ? -1.307 -6.242 8.07 1 92.75 90 LEU A CA 1
ATOM 721 C C . LEU A 1 90 ? -2.574 -5.727 7.398 1 92.75 90 LEU A C 1
ATOM 723 O O . LEU A 1 90 ? -3.584 -6.434 7.344 1 92.75 90 LEU A O 1
ATOM 727 N N . MET A 1 91 ? -2.523 -4.559 6.887 1 93.69 91 MET A N 1
ATOM 728 C CA . MET A 1 91 ? -3.695 -3.967 6.246 1 93.69 91 MET A CA 1
ATOM 729 C C . MET A 1 91 ? -3.875 -4.512 4.832 1 93.69 91 MET A C 1
ATOM 731 O O . MET A 1 91 ? -4.965 -4.43 4.266 1 93.69 91 MET A O 1
ATOM 735 N N . ILE A 1 92 ? -2.771 -5.145 4.316 1 89.69 92 ILE A N 1
ATOM 736 C CA . ILE A 1 92 ? -2.906 -5.504 2.91 1 89.69 92 ILE A CA 1
ATOM 737 C C . ILE A 1 92 ? -2.35 -6.906 2.68 1 89.69 92 ILE A C 1
ATOM 739 O O . ILE A 1 92 ? -2.73 -7.582 1.72 1 89.69 92 ILE A O 1
ATOM 743 N N . ASP A 1 93 ? -1.481 -7.355 3.564 1 88.88 93 ASP A N 1
ATOM 744 C CA . ASP A 1 93 ? -0.842 -8.648 3.369 1 88.88 93 ASP A CA 1
ATOM 745 C C . ASP A 1 93 ? -1.576 -9.75 4.137 1 88.88 93 ASP A C 1
ATOM 747 O O . ASP A 1 93 ? -1.666 -9.695 5.367 1 88.88 93 ASP A O 1
ATOM 751 N N . PRO A 1 94 ? -1.991 -10.781 3.447 1 89.44 94 PRO A N 1
ATOM 752 C CA . PRO A 1 94 ? -2.623 -11.906 4.145 1 89.44 94 PRO A CA 1
ATOM 753 C C . PRO A 1 94 ? -1.606 -12.875 4.742 1 89.44 94 PRO A C 1
ATOM 755 O O . PRO A 1 94 ? -0.468 -12.953 4.27 1 89.44 94 PRO A O 1
ATOM 758 N N . SER A 1 95 ? -1.956 -13.508 5.809 1 87.06 95 SER A N 1
ATOM 759 C CA . SER A 1 95 ? -1.226 -14.609 6.43 1 87.06 95 SER A CA 1
ATOM 760 C C . SER A 1 95 ? -2.176 -15.594 7.102 1 87.06 95 SER A C 1
ATOM 762 O O . SER A 1 95 ? -3.381 -15.344 7.18 1 87.06 95 SER A O 1
ATOM 764 N N . VAL A 1 96 ? -1.635 -16.75 7.414 1 86.25 96 VAL A N 1
ATOM 765 C CA . VAL A 1 96 ? -2.463 -17.75 8.078 1 86.25 96 VAL A CA 1
ATOM 766 C C . VAL A 1 96 ? -3.143 -17.125 9.297 1 86.25 96 VAL A C 1
ATOM 768 O O . VAL A 1 96 ? -2.475 -16.578 10.18 1 86.25 96 VAL A O 1
ATOM 771 N N . GLY A 1 97 ? -4.453 -17.172 9.305 1 87.94 97 GLY A N 1
ATOM 772 C CA . GLY A 1 97 ? -5.203 -16.641 10.43 1 87.94 97 GLY A CA 1
ATOM 773 C C . GLY A 1 97 ? -5.457 -15.141 10.305 1 87.94 97 GLY A C 1
ATOM 774 O O . GLY A 1 97 ? -6.031 -14.531 11.211 1 87.94 97 GLY A O 1
ATOM 775 N N . HIS A 1 98 ? -4.914 -14.531 9.227 1 90.25 98 HIS A N 1
ATOM 776 C CA . HIS A 1 98 ? -5.105 -13.094 9.031 1 90.25 98 HIS A CA 1
ATOM 777 C C . HIS A 1 98 ? -5.535 -12.789 7.598 1 90.25 98 HIS A C 1
ATOM 779 O O . HIS A 1 98 ? -4.742 -12.922 6.664 1 90.25 98 HIS A O 1
ATOM 785 N N . VAL A 1 99 ? -6.832 -12.367 7.543 1 87.5 99 VAL A N 1
ATOM 786 C CA . VAL A 1 99 ? -7.363 -11.867 6.277 1 87.5 99 VAL A CA 1
ATOM 787 C C . VAL A 1 99 ? -7.59 -10.359 6.371 1 87.5 99 VAL A C 1
ATOM 789 O O . VAL A 1 99 ? -8.539 -9.906 7.016 1 87.5 99 VAL A O 1
ATOM 792 N N . PRO A 1 100 ? -6.797 -9.594 5.668 1 90.69 100 PRO A N 1
ATOM 793 C CA . PRO A 1 100 ? -6.891 -8.141 5.809 1 90.69 100 PRO A CA 1
ATOM 794 C C . PRO A 1 100 ? -8.32 -7.617 5.629 1 90.69 100 PRO A C 1
ATOM 796 O O . PRO A 1 100 ? -8.797 -6.82 6.438 1 90.69 100 PRO A O 1
ATOM 799 N N . GLY A 1 101 ? -9.055 -8.047 4.688 1 87.69 101 GLY A N 1
ATOM 800 C CA . GLY A 1 101 ? -10.391 -7.566 4.387 1 87.69 101 GLY A CA 1
ATOM 801 C C . GLY A 1 101 ? -11.391 -7.844 5.496 1 87.69 101 GLY A C 1
ATOM 802 O O . GLY A 1 101 ? -12.461 -7.238 5.539 1 87.69 101 GLY A O 1
ATOM 803 N N . GLU A 1 102 ? -11.023 -8.711 6.41 1 89.31 102 GLU A N 1
ATOM 804 C CA . GLU A 1 102 ? -11.922 -9.102 7.488 1 89.31 102 GLU A CA 1
ATOM 805 C C . GLU A 1 102 ? -11.352 -8.711 8.852 1 89.31 102 GLU A C 1
ATOM 807 O O . GLU A 1 102 ? -12.008 -8.883 9.875 1 89.31 102 GLU A O 1
ATOM 812 N N . ALA A 1 103 ? -10.203 -8.164 8.852 1 91.94 103 ALA A N 1
ATOM 813 C CA . ALA A 1 103 ? -9.438 -8.055 10.086 1 91.94 103 ALA A CA 1
ATOM 814 C C . ALA A 1 103 ? -9.703 -6.723 10.789 1 91.94 103 ALA A C 1
ATOM 816 O O . ALA A 1 103 ? -9.344 -6.543 11.953 1 91.94 103 ALA A O 1
ATOM 817 N N . PHE A 1 104 ? -10.375 -5.828 10.102 1 94.06 104 PHE A N 1
ATOM 818 C CA . PHE A 1 104 ? -10.508 -4.484 10.656 1 94.06 104 PHE A CA 1
ATOM 819 C C . PHE A 1 104 ? -11.969 -4.152 10.938 1 94.06 104 PHE A C 1
ATOM 821 O O . PHE A 1 104 ? -12.844 -4.457 10.125 1 94.06 104 PHE A O 1
ATOM 828 N N . THR A 1 105 ? -12.164 -3.527 12.055 1 93.88 105 THR A N 1
ATOM 829 C CA . THR A 1 105 ? -13.508 -3.15 12.484 1 93.88 105 THR A CA 1
ATOM 830 C C . THR A 1 105 ? -13.844 -1.735 12.031 1 93.88 105 THR A C 1
ATOM 832 O O . THR A 1 105 ? -12.961 -0.997 11.578 1 93.88 105 THR A O 1
ATOM 835 N N . ALA A 1 106 ? -15.156 -1.438 12.141 1 92.44 106 ALA A N 1
ATOM 836 C CA . ALA A 1 106 ? -15.594 -0.074 11.852 1 92.44 106 ALA A CA 1
ATOM 837 C C . ALA A 1 106 ? -14.898 0.931 12.766 1 92.44 106 ALA A C 1
ATOM 839 O O . ALA A 1 106 ? -14.539 2.029 12.336 1 92.44 106 ALA A O 1
ATOM 840 N N . GLU A 1 107 ? -14.68 0.571 14.008 1 94 107 GLU A N 1
ATOM 841 C CA . GLU A 1 107 ? -14.023 1.437 14.984 1 94 107 GLU A CA 1
ATOM 842 C C . GLU A 1 107 ? -12.586 1.731 14.578 1 94 107 GLU A C 1
ATOM 844 O O . GLU A 1 107 ? -12.117 2.865 14.703 1 94 107 GLU A O 1
ATOM 849 N N . GLN A 1 108 ? -11.898 0.739 14.078 1 95.94 108 GLN A N 1
ATOM 850 C CA . GLN A 1 108 ? -10.523 0.934 13.625 1 95.94 108 GLN A CA 1
ATOM 851 C C . GLN A 1 108 ? -10.469 1.854 12.406 1 95.94 108 GLN A C 1
ATOM 853 O O . GLN A 1 108 ? -9.617 2.738 12.328 1 95.94 108 GLN A O 1
ATOM 858 N N . ALA A 1 109 ? -11.414 1.677 11.523 1 94.88 109 ALA A N 1
ATOM 859 C CA . ALA A 1 109 ? -11.453 2.523 10.328 1 94.88 109 ALA A CA 1
ATOM 860 C C . ALA A 1 109 ? -11.773 3.969 10.695 1 94.88 109 ALA A C 1
ATOM 862 O O . ALA A 1 109 ? -11.125 4.898 10.203 1 94.88 109 ALA A O 1
ATOM 863 N N . GLU A 1 110 ? -12.742 4.133 11.539 1 94 110 GLU A N 1
ATOM 864 C CA . GLU A 1 110 ? -13.102 5.473 12 1 94 110 GLU A CA 1
ATOM 865 C C . GLU A 1 110 ? -11.938 6.121 12.75 1 94 110 GLU A C 1
ATOM 867 O O . GLU A 1 110 ? -11.664 7.305 12.57 1 94 110 GLU A O 1
ATOM 872 N N . GLY A 1 111 ? -11.32 5.355 13.609 1 96.19 111 GLY A N 1
ATOM 873 C CA . GLY A 1 111 ? -10.148 5.84 14.328 1 96.19 111 GLY A CA 1
ATOM 874 C C . GLY A 1 111 ? -9.016 6.246 13.406 1 96.19 111 GLY A C 1
ATOM 875 O O . GLY A 1 111 ? -8.352 7.258 13.641 1 96.19 111 GLY A O 1
ATOM 876 N N . ALA A 1 112 ? -8.812 5.453 12.367 1 97.25 112 ALA A N 1
ATOM 877 C CA . ALA A 1 112 ? -7.773 5.777 11.391 1 97.25 112 ALA A CA 1
ATOM 878 C C . ALA A 1 112 ? -8.023 7.148 10.766 1 97.25 112 ALA A C 1
ATOM 880 O O . ALA A 1 112 ? -7.113 7.973 10.688 1 97.25 112 ALA A O 1
ATOM 881 N N . CYS A 1 113 ? -9.266 7.371 10.414 1 96.44 113 CYS A N 1
ATOM 882 C CA . CYS A 1 113 ? -9.625 8.633 9.773 1 96.44 113 CYS A CA 1
ATOM 883 C C . CYS A 1 113 ? -9.484 9.797 10.75 1 96.44 113 CYS A C 1
ATOM 885 O O . CYS A 1 113 ? -8.945 10.844 10.398 1 96.44 113 CYS A O 1
ATOM 887 N N . ARG A 1 114 ? -9.922 9.586 11.883 1 97.06 114 ARG A N 1
ATOM 888 C CA . ARG A 1 114 ? -9.859 10.625 12.906 1 97.06 114 ARG A CA 1
ATOM 889 C C . ARG A 1 114 ? -8.414 11 13.219 1 97.06 114 ARG A C 1
ATOM 891 O O . ARG A 1 114 ? -8.062 12.18 13.219 1 97.06 114 ARG A O 1
ATOM 898 N N . ILE A 1 115 ? -7.582 10.031 13.477 1 98.31 115 ILE A N 1
ATOM 899 C CA . ILE A 1 115 ? -6.199 10.281 13.867 1 98.31 115 ILE A CA 1
ATOM 900 C C . ILE A 1 115 ? -5.422 10.844 12.68 1 98.31 115 ILE A C 1
ATOM 902 O O . ILE A 1 115 ? -4.59 11.742 12.836 1 98.31 115 ILE A O 1
ATOM 906 N N . ALA A 1 116 ? -5.738 10.273 11.508 1 97.88 116 ALA A N 1
ATOM 907 C CA . ALA A 1 116 ? -5.094 10.82 10.32 1 97.88 116 ALA A CA 1
ATOM 908 C C . ALA A 1 116 ? -5.41 12.305 10.156 1 97.88 116 ALA A C 1
ATOM 910 O O . ALA A 1 116 ? -4.523 13.102 9.852 1 97.88 116 ALA A O 1
ATOM 911 N N . THR A 1 117 ? -6.656 12.664 10.367 1 97 117 THR A N 1
ATOM 912 C CA . THR A 1 117 ? -7.062 14.062 10.281 1 97 117 THR A CA 1
ATOM 913 C C . THR A 1 117 ? -6.27 14.914 11.273 1 97 117 THR A C 1
ATOM 915 O O . THR A 1 117 ? -5.754 15.977 10.906 1 97 117 THR A O 1
ATOM 918 N N . GLU A 1 118 ? -6.137 14.453 12.406 1 97.38 118 GLU A N 1
ATOM 919 C CA . GLU A 1 118 ? -5.383 15.156 13.445 1 97.38 118 GLU A CA 1
ATOM 920 C C . GLU A 1 118 ? -3.932 15.367 13.023 1 97.38 118 GLU A C 1
ATOM 922 O O . GLU A 1 118 ? -3.404 16.469 13.133 1 97.38 118 GLU A O 1
ATOM 927 N N . ILE A 1 119 ? -3.256 14.359 12.547 1 97.38 119 ILE A N 1
ATOM 928 C CA . ILE A 1 119 ? -1.839 14.406 12.203 1 97.38 119 ILE A CA 1
ATOM 929 C C . ILE A 1 119 ? -1.625 15.328 11.008 1 97.38 119 ILE A C 1
ATOM 931 O O . ILE A 1 119 ? -0.697 16.141 11 1 97.38 119 ILE A O 1
ATOM 935 N N . ILE A 1 120 ? -2.516 15.203 10.102 1 95.5 120 ILE A N 1
ATOM 936 C CA . ILE A 1 120 ? -2.363 16.016 8.891 1 95.5 120 ILE A CA 1
ATOM 937 C C . ILE A 1 120 ? -2.625 17.484 9.211 1 95.5 120 ILE A C 1
ATOM 939 O O . ILE A 1 120 ? -1.963 18.359 8.672 1 95.5 120 ILE A O 1
ATOM 943 N N . ASP A 1 121 ? -3.57 17.719 10.086 1 94.12 121 ASP A N 1
ATOM 944 C CA . ASP A 1 121 ? -3.789 19.094 10.547 1 94.12 121 ASP A CA 1
ATOM 945 C C . ASP A 1 121 ? -2.537 19.641 11.219 1 94.12 121 ASP A C 1
ATOM 947 O O . ASP A 1 121 ? -2.16 20.797 10.992 1 94.12 121 ASP A O 1
ATOM 951 N N . PHE A 1 122 ? -1.905 18.859 12.078 1 94.5 122 PHE A N 1
ATOM 952 C CA . PHE A 1 122 ? -0.658 19.266 12.711 1 94.5 122 PHE A CA 1
ATOM 953 C C . PHE A 1 122 ? 0.4 19.594 11.664 1 94.5 122 PHE A C 1
ATOM 955 O O . PHE A 1 122 ? 1.119 20.594 11.797 1 94.5 122 PHE A O 1
ATOM 962 N N . CYS A 1 123 ? 0.5 18.75 10.695 1 93.88 123 CYS A N 1
ATOM 963 C CA . CYS A 1 123 ? 1.483 18.969 9.641 1 93.88 123 CYS A CA 1
ATOM 964 C C . CYS A 1 123 ? 1.224 20.297 8.914 1 93.88 123 CYS A C 1
ATOM 966 O O . CYS A 1 123 ? 2.156 21.047 8.633 1 93.88 123 CYS A O 1
ATOM 968 N N . ASP A 1 124 ? -0.052 20.516 8.672 1 91.06 124 ASP A N 1
ATOM 969 C CA . ASP A 1 124 ? -0.43 21.75 7.992 1 91.06 124 ASP A CA 1
ATOM 970 C C . ASP A 1 124 ? -0.053 22.984 8.828 1 91.06 124 ASP A C 1
ATOM 972 O O . ASP A 1 124 ? 0.465 23.969 8.297 1 91.06 124 ASP A O 1
ATOM 976 N N . GLU A 1 125 ? -0.31 22.922 10.039 1 91.75 125 GLU A N 1
ATOM 977 C CA . GLU A 1 125 ? 0.018 24.016 10.945 1 91.75 125 GLU A CA 1
ATOM 978 C C . GLU A 1 125 ? 1.523 24.266 10.984 1 91.75 125 GLU A C 1
ATOM 980 O O . GLU A 1 125 ? 1.966 25.422 11.008 1 91.75 125 GLU A O 1
ATOM 985 N N . GLN A 1 126 ? 2.311 23.219 10.992 1 91.38 126 GLN A N 1
ATOM 986 C CA . GLN A 1 126 ? 3.764 23.328 11.055 1 91.38 126 GLN A CA 1
ATOM 987 C C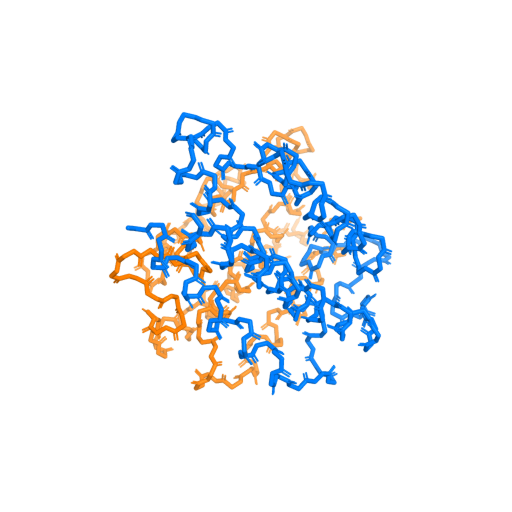 . GLN A 1 126 ? 4.332 23.859 9.742 1 91.38 126 GLN A C 1
ATOM 989 O O . GLN A 1 126 ? 5.355 24.547 9.742 1 91.38 126 GLN A O 1
ATOM 994 N N . TRP A 1 127 ? 3.656 23.484 8.711 1 88.5 127 TRP A N 1
ATOM 995 C CA . TRP A 1 127 ? 4.113 23.953 7.406 1 88.5 127 TRP A CA 1
ATOM 996 C C . TRP A 1 127 ? 4.027 25.484 7.32 1 88.5 127 TRP A C 1
ATOM 998 O O . TRP A 1 127 ? 4.93 26.125 6.793 1 88.5 127 TRP A O 1
ATOM 1008 N N . ASP A 1 128 ? 2.891 26 7.832 1 83.69 128 ASP A N 1
ATOM 1009 C CA . ASP A 1 128 ? 2.607 27.422 7.723 1 83.69 128 ASP A CA 1
ATOM 1010 C C . ASP A 1 128 ? 3.363 28.219 8.781 1 83.69 128 ASP A C 1
ATOM 1012 O O . ASP A 1 128 ? 3.412 29.453 8.734 1 83.69 128 ASP A O 1
ATOM 1016 N N . SER A 1 129 ? 3.91 27.5 9.805 1 79.31 129 SER A N 1
ATOM 1017 C CA . SER A 1 129 ? 4.664 28.188 10.844 1 79.31 129 SER A CA 1
ATOM 1018 C C . SER A 1 129 ? 6.094 28.484 10.391 1 79.31 129 SER A C 1
ATOM 1020 O O . SER A 1 129 ? 6.5 28.078 9.305 1 79.31 129 SER A O 1
ATOM 1022 N N . GLN B 1 1 ? 1.114 -21.953 4.977 1 70.94 1 GLN B N 1
ATOM 1023 C CA . GLN B 1 1 ? 1.155 -20.484 5.008 1 70.94 1 GLN B CA 1
ATOM 1024 C C . GLN B 1 1 ? 1.15 -19.906 3.596 1 70.94 1 GLN B C 1
ATOM 1026 O O . GLN B 1 1 ? 0.239 -19.172 3.229 1 70.94 1 GLN B O 1
ATOM 1031 N N . ALA B 1 2 ? 1.855 -20.406 2.799 1 73.44 2 ALA B N 1
ATOM 1032 C CA . ALA B 1 2 ? 2.014 -19.844 1.46 1 73.44 2 ALA B CA 1
ATOM 1033 C C . ALA B 1 2 ? 0.764 -20.078 0.616 1 73.44 2 ALA B C 1
ATOM 1035 O O . ALA B 1 2 ? 0.302 -19.172 -0.083 1 73.44 2 ALA B O 1
ATOM 1036 N N . LYS B 1 3 ? 0.161 -21.141 0.784 1 85.12 3 LYS B N 1
ATOM 1037 C CA . LYS B 1 3 ? -1.034 -21.406 -0.012 1 85.12 3 LYS B CA 1
ATOM 1038 C C . LYS B 1 3 ? -2.209 -20.547 0.459 1 85.12 3 LYS B C 1
ATOM 1040 O O . LYS B 1 3 ? -3.021 -20.094 -0.352 1 85.12 3 LYS B O 1
ATOM 1045 N N . TYR B 1 4 ? -2.227 -20.344 1.701 1 86.69 4 TYR B N 1
ATOM 1046 C CA . TYR B 1 4 ? -3.258 -19.469 2.258 1 86.69 4 TYR B CA 1
ATOM 1047 C C . TYR B 1 4 ? -3.15 -18.062 1.686 1 86.69 4 TYR B C 1
ATOM 1049 O O . TYR B 1 4 ? -4.156 -17.469 1.286 1 86.69 4 TYR B O 1
ATOM 1057 N N . ASN B 1 5 ? -1.906 -17.594 1.62 1 87.88 5 ASN B N 1
ATOM 1058 C CA . ASN B 1 5 ? -1.687 -16.234 1.117 1 87.88 5 ASN B CA 1
ATOM 1059 C C . ASN B 1 5 ? -2.115 -16.109 -0.342 1 87.88 5 ASN B C 1
ATOM 1061 O O . ASN B 1 5 ? -2.682 -15.086 -0.737 1 87.88 5 ASN B O 1
ATOM 1065 N N . MET B 1 6 ? -1.92 -17.125 -1.071 1 89.38 6 MET B N 1
ATOM 1066 C CA . MET B 1 6 ? -2.309 -17.109 -2.479 1 89.38 6 MET B CA 1
ATOM 1067 C C . MET B 1 6 ? -3.826 -17.094 -2.623 1 89.38 6 MET B C 1
ATOM 1069 O O . MET B 1 6 ? -4.367 -16.391 -3.48 1 89.38 6 MET B O 1
ATOM 1073 N N . ARG B 1 7 ? -4.492 -17.812 -1.779 1 89.06 7 ARG B N 1
ATOM 1074 C CA . ARG B 1 7 ? -5.953 -17.844 -1.808 1 89.06 7 ARG B CA 1
ATOM 1075 C C . ARG B 1 7 ? -6.523 -16.484 -1.403 1 89.06 7 ARG B C 1
ATOM 1077 O O . ARG B 1 7 ? -7.496 -16.016 -1.998 1 89.06 7 ARG B O 1
ATOM 1084 N N . ALA B 1 8 ? -5.914 -15.977 -0.408 1 89.12 8 ALA B N 1
ATOM 1085 C CA . ALA B 1 8 ? -6.332 -14.648 0.025 1 89.12 8 ALA B CA 1
ATOM 1086 C C . ALA B 1 8 ? -6.117 -13.617 -1.081 1 89.12 8 ALA B C 1
ATOM 1088 O O . ALA B 1 8 ? -6.949 -12.734 -1.281 1 89.12 8 ALA B O 1
ATOM 1089 N N . ALA B 1 9 ? -4.992 -13.734 -1.782 1 89.31 9 ALA B N 1
ATOM 1090 C CA . ALA B 1 9 ? -4.707 -12.852 -2.908 1 89.31 9 ALA B CA 1
ATOM 1091 C C . ALA B 1 9 ? -5.773 -12.977 -3.992 1 89.31 9 ALA B C 1
ATOM 1093 O O . ALA B 1 9 ? -6.219 -11.977 -4.559 1 89.31 9 ALA B O 1
ATOM 1094 N N . ARG B 1 10 ? -6.207 -14.148 -4.242 1 90.69 10 ARG B N 1
ATOM 1095 C CA . ARG B 1 10 ? -7.254 -14.398 -5.227 1 90.69 10 ARG B CA 1
ATOM 1096 C C . ARG B 1 10 ? -8.57 -13.742 -4.805 1 90.69 10 ARG B C 1
ATOM 1098 O O . ARG B 1 10 ? -9.258 -13.133 -5.621 1 90.69 10 ARG B O 1
ATOM 1105 N N . MET B 1 11 ? -8.867 -13.875 -3.576 1 89.31 11 MET B N 1
ATOM 1106 C CA . MET B 1 11 ? -10.094 -13.266 -3.064 1 89.31 11 MET B CA 1
ATOM 1107 C C . MET B 1 11 ? -10.031 -11.742 -3.195 1 89.31 11 MET B C 1
ATOM 1109 O O . MET B 1 11 ? -11.016 -11.117 -3.588 1 89.31 11 MET B O 1
ATOM 1113 N N . GLU B 1 12 ? -8.906 -11.195 -2.859 1 88.69 12 GLU B N 1
ATOM 1114 C CA . GLU B 1 12 ? -8.719 -9.758 -3.018 1 88.69 12 GLU B CA 1
ATOM 1115 C C . GLU B 1 12 ? -8.836 -9.344 -4.48 1 88.69 12 GLU B C 1
ATOM 1117 O O . GLU B 1 12 ? -9.461 -8.328 -4.801 1 88.69 12 GLU B O 1
ATOM 1122 N N . LEU B 1 13 ? -8.297 -10.102 -5.332 1 92.12 13 LEU B N 1
ATOM 1123 C CA . LEU B 1 13 ? -8.375 -9.805 -6.758 1 92.12 13 LEU B CA 1
ATOM 1124 C C . LEU B 1 13 ? -9.82 -9.836 -7.238 1 92.12 13 LEU B C 1
ATOM 1126 O O . LEU B 1 13 ? -10.25 -8.953 -7.984 1 92.12 13 LEU B O 1
ATOM 1130 N N . ASP B 1 14 ? -10.562 -10.789 -6.793 1 90.94 14 ASP B N 1
ATOM 1131 C CA . ASP B 1 14 ? -11.961 -10.906 -7.18 1 90.94 14 ASP B CA 1
ATOM 1132 C C . ASP B 1 14 ? -12.758 -9.68 -6.727 1 90.94 14 ASP B C 1
ATOM 1134 O O . ASP B 1 14 ? -13.617 -9.188 -7.461 1 90.94 14 ASP B O 1
ATOM 1138 N N . GLN B 1 15 ? -12.422 -9.211 -5.625 1 86.75 15 GLN B N 1
ATOM 1139 C CA . GLN B 1 15 ? -13.062 -8 -5.117 1 86.75 15 GLN B CA 1
ATOM 1140 C C . GLN B 1 15 ? -12.68 -6.781 -5.945 1 86.75 15 GLN B C 1
ATOM 1142 O O . GLN B 1 15 ? -13.508 -5.902 -6.188 1 86.75 15 GLN B O 1
ATOM 1147 N N . SER B 1 16 ? -11.43 -6.734 -6.371 1 86.25 16 SER B N 1
ATOM 1148 C CA . SER B 1 16 ? -10.953 -5.621 -7.184 1 86.25 16 SER B CA 1
ATOM 1149 C C . SER B 1 16 ? -11.633 -5.598 -8.547 1 86.25 16 SER B C 1
ATOM 1151 O O . SER B 1 16 ? -11.969 -4.531 -9.062 1 86.25 16 SER B O 1
ATOM 1153 N N . ILE B 1 17 ? -11.852 -6.734 -9.062 1 88.75 17 ILE B N 1
ATOM 1154 C CA . ILE B 1 17 ? -12.492 -6.879 -10.367 1 88.75 17 ILE B CA 1
ATOM 1155 C C . ILE B 1 17 ? -13.945 -6.418 -10.281 1 88.75 17 ILE B C 1
ATOM 1157 O O . ILE B 1 17 ? -14.461 -5.82 -11.227 1 88.75 17 ILE B O 1
ATOM 1161 N N . SER B 1 18 ? -14.555 -6.543 -9.141 1 84 18 SER B N 1
ATOM 1162 C CA . SER B 1 18 ? -15.969 -6.211 -8.969 1 84 18 SER B CA 1
ATOM 1163 C C . SER B 1 18 ? -16.141 -4.762 -8.531 1 84 18 SER B C 1
ATOM 1165 O O . SER B 1 18 ? -17.281 -4.289 -8.383 1 84 18 SER B O 1
ATOM 1167 N N . SER B 1 19 ? -15.07 -4.121 -8.32 1 76.44 19 SER B N 1
ATOM 1168 C CA . SER B 1 19 ? -15.117 -2.752 -7.82 1 76.44 19 SER B CA 1
ATOM 1169 C C . SER B 1 19 ? -15.586 -1.783 -8.906 1 76.44 19 SER B C 1
ATOM 1171 O O . SER B 1 19 ? -15.547 -2.107 -10.094 1 76.44 19 SER B O 1
ATOM 1173 N N . ASP B 1 20 ? -16.172 -0.626 -8.391 1 68.69 20 ASP B N 1
ATOM 1174 C CA . ASP B 1 20 ? -16.562 0.457 -9.297 1 68.69 20 ASP B CA 1
ATOM 1175 C C . ASP B 1 20 ? -15.328 1.168 -9.852 1 68.69 20 ASP B C 1
ATOM 1177 O O . ASP B 1 20 ? -14.594 1.82 -9.117 1 68.69 20 ASP B O 1
ATOM 1181 N N . TRP B 1 21 ? -15.219 1.073 -11.109 1 62.94 21 TRP B N 1
ATOM 1182 C CA . TRP B 1 21 ? -14.023 1.562 -11.797 1 62.94 21 TRP B CA 1
ATOM 1183 C C . TRP B 1 21 ? -14.016 3.086 -11.859 1 62.94 21 TRP B C 1
ATOM 1185 O O . TRP B 1 21 ? -12.977 3.701 -12.078 1 62.94 21 TRP B O 1
ATOM 1195 N N . ASP B 1 22 ? -15.125 3.623 -11.711 1 63.09 22 ASP B N 1
ATOM 1196 C CA . ASP B 1 22 ? -15.203 5.07 -11.883 1 63.09 22 ASP B CA 1
ATOM 1197 C C . ASP B 1 22 ? -14.547 5.801 -10.711 1 63.09 22 ASP B C 1
ATOM 1199 O O . ASP B 1 22 ? -14.133 6.953 -10.844 1 63.09 22 ASP B O 1
ATOM 1203 N N . ASN B 1 23 ? -14.43 4.969 -9.703 1 67.5 23 ASN B N 1
ATOM 1204 C CA . ASN B 1 23 ? -13.789 5.625 -8.57 1 67.5 23 ASN B CA 1
ATOM 1205 C C . ASN B 1 23 ? -12.664 4.773 -7.996 1 67.5 23 ASN B C 1
ATOM 1207 O O . ASN B 1 23 ? -12.805 3.553 -7.875 1 67.5 23 ASN B O 1
ATOM 1211 N N . GLY B 1 24 ? -11.484 5.402 -7.957 1 83.69 24 GLY B N 1
ATOM 1212 C CA . GLY B 1 24 ? -10.398 4.762 -7.238 1 83.69 24 GLY B CA 1
ATOM 1213 C C . GLY B 1 24 ? -9.586 3.814 -8.102 1 83.69 24 GLY B C 1
ATOM 1214 O O . GLY B 1 24 ? -9.312 2.68 -7.707 1 83.69 24 GLY B O 1
ATOM 1215 N N . ARG B 1 25 ? -9.438 4.293 -9.477 1 92.06 25 ARG B N 1
ATOM 1216 C CA . ARG B 1 25 ? -8.719 3.447 -10.422 1 92.06 25 ARG B CA 1
ATOM 1217 C C . ARG B 1 25 ? -7.293 3.184 -9.945 1 92.06 25 ARG B C 1
ATOM 1219 O O . ARG B 1 25 ? -6.762 2.09 -10.148 1 92.06 25 ARG B O 1
ATOM 1226 N N . ASN B 1 26 ? -6.695 4.16 -9.328 1 93.38 26 ASN B N 1
ATOM 1227 C CA . ASN B 1 26 ? -5.348 3.975 -8.789 1 93.38 26 ASN B CA 1
ATOM 1228 C C . ASN B 1 26 ? -5.316 2.885 -7.723 1 93.38 26 ASN B C 1
ATOM 1230 O O . ASN B 1 26 ? -4.367 2.1 -7.664 1 93.38 26 ASN B O 1
ATOM 1234 N N . TRP B 1 27 ? -6.371 2.811 -7.016 1 91 27 TRP B N 1
ATOM 1235 C CA . TRP B 1 27 ? -6.402 1.814 -5.949 1 91 27 TRP B CA 1
ATOM 1236 C C . TRP B 1 27 ? -6.637 0.418 -6.516 1 91 27 TRP B C 1
ATOM 1238 O O . TRP B 1 27 ? -6.129 -0.569 -5.98 1 91 27 TRP B O 1
ATOM 1248 N N . ILE B 1 28 ? -7.434 0.365 -7.555 1 92.75 28 ILE B N 1
ATOM 1249 C CA . ILE B 1 28 ? -7.598 -0.922 -8.219 1 92.75 28 ILE B CA 1
ATOM 1250 C C . ILE B 1 28 ? -6.246 -1.414 -8.734 1 92.75 28 ILE B C 1
ATOM 1252 O O . ILE B 1 28 ? -5.879 -2.572 -8.523 1 92.75 28 ILE B O 1
ATOM 1256 N N . CYS B 1 29 ? -5.516 -0.553 -9.359 1 95.75 29 CYS B N 1
ATOM 1257 C CA . CYS B 1 29 ? -4.191 -0.896 -9.875 1 95.75 29 CYS B CA 1
ATOM 1258 C C . CYS B 1 29 ? -3.264 -1.316 -8.742 1 95.75 29 CYS B C 1
ATOM 1260 O O . CYS B 1 29 ? -2.549 -2.312 -8.859 1 95.75 29 CYS B O 1
ATOM 1262 N N . TYR B 1 30 ? -3.322 -0.627 -7.641 1 95.12 30 TYR B N 1
ATOM 1263 C CA . TYR B 1 30 ? -2.467 -0.944 -6.504 1 95.12 30 TYR B CA 1
ATOM 1264 C C . TYR B 1 30 ? -2.828 -2.301 -5.91 1 95.12 30 TYR B C 1
ATOM 1266 O O . TYR B 1 30 ? -1.946 -3.096 -5.578 1 95.12 30 TYR B O 1
ATOM 1274 N N . LYS B 1 31 ? -4.113 -2.5 -5.75 1 93.38 31 LYS B N 1
ATOM 1275 C CA . LYS B 1 31 ? -4.562 -3.783 -5.219 1 93.38 31 LYS B CA 1
ATOM 1276 C C . LYS B 1 31 ? -4.102 -4.938 -6.105 1 93.38 31 LYS B C 1
ATOM 1278 O O . LYS B 1 31 ? -3.658 -5.973 -5.605 1 93.38 31 LYS B O 1
ATOM 1283 N N . CYS B 1 32 ? -4.254 -4.719 -7.383 1 96 32 CYS B N 1
ATOM 1284 C CA . CYS B 1 32 ? -3.797 -5.746 -8.312 1 96 32 CYS B CA 1
ATOM 1285 C C . CYS B 1 32 ? -2.299 -5.988 -8.164 1 96 32 CYS B C 1
ATOM 1287 O O . CYS B 1 32 ? -1.856 -7.137 -8.086 1 96 32 CYS B O 1
ATOM 1289 N N . HIS B 1 33 ? -1.551 -4.922 -8.094 1 97.19 33 HIS B N 1
ATOM 1290 C CA . HIS B 1 33 ? -0.115 -5.059 -7.871 1 97.19 33 HIS B CA 1
ATOM 1291 C C . HIS B 1 33 ? 0.175 -5.84 -6.594 1 97.19 33 HIS B C 1
ATOM 1293 O O . HIS B 1 33 ? 0.991 -6.766 -6.598 1 97.19 33 HIS B O 1
ATOM 1299 N N . SER B 1 34 ? -0.505 -5.504 -5.551 1 94.75 34 SER B N 1
ATOM 1300 C CA . SER B 1 34 ? -0.286 -6.113 -4.242 1 94.75 34 SER B CA 1
ATOM 1301 C C . SER B 1 34 ? -0.646 -7.598 -4.258 1 94.75 34 SER B C 1
ATOM 1303 O O . SER B 1 34 ? 0.056 -8.414 -3.666 1 94.75 34 SER B O 1
ATOM 1305 N N . THR B 1 35 ? -1.726 -7.957 -4.922 1 95.25 35 THR B N 1
ATOM 1306 C CA . THR B 1 35 ? -2.146 -9.352 -4.969 1 95.25 35 THR B CA 1
ATOM 1307 C C . THR B 1 35 ? -1.167 -10.188 -5.789 1 95.25 35 THR B C 1
ATOM 1309 O O . THR B 1 35 ? -0.865 -11.328 -5.434 1 95.25 35 THR B O 1
ATOM 1312 N N . ILE B 1 36 ? -0.667 -9.578 -6.891 1 96.94 36 ILE B N 1
ATOM 1313 C CA . ILE B 1 36 ? 0.358 -10.258 -7.68 1 96.94 36 ILE B CA 1
ATOM 1314 C C . ILE B 1 36 ? 1.595 -10.5 -6.82 1 96.94 36 ILE B C 1
ATOM 1316 O O . ILE B 1 36 ? 2.119 -11.617 -6.781 1 96.94 36 ILE B O 1
ATOM 1320 N N . GLU B 1 37 ? 2.02 -9.516 -6.164 1 95.69 37 GLU B N 1
ATOM 1321 C CA . GLU B 1 37 ? 3.199 -9.594 -5.309 1 95.69 37 GLU B CA 1
ATOM 1322 C C . GLU B 1 37 ? 3.053 -10.703 -4.27 1 95.69 37 GLU B C 1
ATOM 1324 O O . GLU B 1 37 ? 3.961 -11.516 -4.086 1 95.69 37 GLU B O 1
ATOM 1329 N N . THR B 1 38 ? 1.913 -10.703 -3.596 1 94.19 38 THR B N 1
ATOM 1330 C CA . THR B 1 38 ? 1.639 -11.727 -2.592 1 94.19 38 THR B CA 1
ATOM 1331 C C . THR B 1 38 ? 1.715 -13.125 -3.205 1 94.19 38 THR B C 1
ATOM 1333 O O . THR B 1 38 ? 2.316 -14.031 -2.625 1 94.19 38 THR B O 1
ATOM 1336 N N . SER B 1 39 ? 1.145 -13.312 -4.371 1 95.25 39 SER B N 1
ATOM 1337 C CA . SER B 1 39 ? 1.135 -14.609 -5.031 1 95.25 39 SER B CA 1
ATOM 1338 C C . SER B 1 39 ? 2.543 -15.039 -5.43 1 95.25 39 SER B C 1
ATOM 1340 O O . SER B 1 39 ? 2.934 -16.188 -5.215 1 95.25 39 SER B O 1
ATOM 1342 N N . LEU B 1 40 ? 3.307 -14.141 -6 1 95.44 40 LEU B N 1
ATOM 1343 C CA . LEU B 1 40 ? 4.676 -14.438 -6.406 1 95.44 40 LEU B CA 1
ATOM 1344 C C . LEU B 1 40 ? 5.535 -14.797 -5.199 1 95.44 40 LEU B C 1
ATOM 1346 O O . LEU B 1 40 ? 6.285 -15.781 -5.234 1 95.44 40 LEU B O 1
ATOM 1350 N N . LYS B 1 41 ? 5.391 -14.062 -4.16 1 93.88 41 LYS B N 1
ATOM 1351 C CA . LYS B 1 41 ? 6.176 -14.312 -2.957 1 93.88 41 LYS B CA 1
ATOM 1352 C C . LYS B 1 41 ? 5.773 -15.633 -2.303 1 93.88 41 LYS B C 1
ATOM 1354 O O . LYS B 1 41 ? 6.625 -16.344 -1.767 1 93.88 41 LYS B O 1
ATOM 1359 N N . SER B 1 42 ? 4.48 -15.898 -2.33 1 93.38 42 SER B N 1
ATOM 1360 C CA . SER B 1 42 ? 4.027 -17.188 -1.806 1 93.38 42 SER B CA 1
ATOM 1361 C C . SER B 1 42 ? 4.637 -18.344 -2.582 1 93.38 42 SER B C 1
ATOM 1363 O O . SER B 1 42 ? 5.102 -19.328 -1.987 1 93.38 42 SER B O 1
ATOM 1365 N N . LEU B 1 43 ? 4.59 -18.219 -3.836 1 93.75 43 LEU B N 1
ATOM 1366 C CA . LEU B 1 43 ? 5.168 -19.266 -4.668 1 93.75 43 LEU B CA 1
ATOM 1367 C C . LEU B 1 43 ? 6.672 -19.375 -4.438 1 93.75 43 LEU B C 1
ATOM 1369 O O . LEU B 1 43 ? 7.215 -20.484 -4.379 1 93.75 43 LEU B O 1
ATOM 1373 N N . LEU B 1 44 ? 7.355 -18.25 -4.352 1 93.5 44 LEU B N 1
ATOM 1374 C CA . LEU B 1 44 ? 8.789 -18.234 -4.078 1 93.5 44 LEU B CA 1
ATOM 1375 C C . LEU B 1 44 ? 9.094 -18.938 -2.754 1 93.5 44 LEU B C 1
ATOM 1377 O O . LEU B 1 44 ? 10.07 -19.688 -2.652 1 93.5 44 LEU B O 1
ATOM 1381 N N . PHE B 1 45 ? 8.312 -18.656 -1.775 1 92.19 45 PHE B N 1
ATOM 1382 C CA . PHE B 1 45 ? 8.484 -19.281 -0.472 1 92.19 45 PHE B CA 1
ATOM 1383 C C . PHE B 1 45 ? 8.375 -20.797 -0.585 1 92.19 45 PHE B C 1
ATOM 1385 O O . PHE B 1 45 ? 9.117 -21.531 0.068 1 92.19 45 PHE B O 1
ATOM 1392 N N . ARG B 1 46 ? 7.449 -21.25 -1.371 1 91.56 46 ARG B N 1
ATOM 1393 C CA . ARG B 1 46 ? 7.266 -22.672 -1.584 1 91.56 46 ARG B CA 1
ATOM 1394 C C . ARG B 1 46 ? 8.477 -23.281 -2.283 1 91.56 46 ARG B C 1
ATOM 1396 O O . ARG B 1 46 ? 8.914 -24.391 -1.933 1 91.56 46 ARG B O 1
ATOM 1403 N N . GLN B 1 47 ? 9.008 -22.625 -3.217 1 92 47 GLN B N 1
ATOM 1404 C CA . GLN B 1 47 ? 10.078 -23.156 -4.047 1 92 47 GLN B CA 1
ATOM 1405 C C . GLN B 1 47 ? 11.43 -23.047 -3.346 1 92 47 GLN B C 1
ATOM 1407 O O . GLN B 1 47 ? 12.266 -23.938 -3.428 1 92 47 GLN B O 1
ATOM 1412 N N . ASP B 1 48 ? 11.688 -21.922 -2.693 1 91.75 48 ASP B N 1
ATOM 1413 C CA . ASP B 1 48 ? 12.977 -21.578 -2.102 1 91.75 48 ASP B CA 1
ATOM 1414 C C . ASP B 1 48 ? 12.812 -20.547 -0.981 1 91.75 48 ASP B C 1
ATOM 1416 O O . ASP B 1 48 ? 12.914 -19.344 -1.216 1 91.75 48 ASP B O 1
ATOM 1420 N N . ALA B 1 49 ? 12.727 -21 0.219 1 88 49 ALA B N 1
ATOM 1421 C CA . ALA B 1 49 ? 12.438 -20.156 1.372 1 88 49 ALA B CA 1
ATOM 1422 C C . ALA B 1 49 ? 13.547 -19.125 1.579 1 88 49 ALA B C 1
ATOM 1424 O O . ALA B 1 49 ? 13.281 -18 2.008 1 88 49 ALA B O 1
ATOM 1425 N N . GLN B 1 50 ? 14.742 -19.531 1.293 1 89.88 50 GLN B N 1
ATOM 1426 C CA . GLN B 1 50 ? 15.867 -18.594 1.438 1 89.88 50 GLN B CA 1
ATOM 1427 C C . GLN B 1 50 ? 15.758 -17.453 0.443 1 89.88 50 GLN B C 1
ATOM 1429 O O . GLN B 1 50 ? 15.922 -16.281 0.813 1 89.88 50 GLN B O 1
ATOM 1434 N N . LYS B 1 51 ? 15.453 -17.828 -0.783 1 88.31 51 LYS B N 1
ATOM 1435 C CA . LYS B 1 51 ? 15.266 -16.797 -1.808 1 88.31 51 LYS B CA 1
ATOM 1436 C C . LYS B 1 51 ? 14.086 -15.891 -1.47 1 88.31 51 LYS B C 1
ATOM 1438 O O . LYS B 1 51 ? 14.141 -14.688 -1.709 1 88.31 51 LYS B O 1
ATOM 1443 N N . ALA B 1 52 ? 13.023 -16.5 -0.961 1 88.19 52 ALA B N 1
ATOM 1444 C CA . ALA B 1 52 ? 11.859 -15.711 -0.538 1 88.19 52 ALA B CA 1
ATOM 1445 C C . ALA B 1 52 ? 12.242 -14.719 0.552 1 88.19 52 ALA B C 1
ATOM 1447 O O . ALA B 1 52 ? 11.812 -13.562 0.521 1 88.19 52 ALA B O 1
ATOM 1448 N N . GLY B 1 53 ? 13.039 -15.094 1.517 1 87.06 53 GLY B N 1
ATOM 1449 C CA . GLY B 1 53 ? 13.461 -14.234 2.615 1 87.06 53 GLY B CA 1
ATOM 1450 C C . GLY B 1 53 ? 14.227 -13.008 2.158 1 87.06 53 GLY B C 1
ATOM 1451 O O . GLY B 1 53 ? 14.008 -11.906 2.67 1 87.06 53 GLY B O 1
ATOM 1452 N N . VAL B 1 54 ? 15.078 -13.148 1.18 1 86.31 54 VAL B N 1
ATOM 1453 C CA . VAL B 1 54 ? 15.891 -12.062 0.66 1 86.31 54 VAL B CA 1
ATOM 1454 C C . VAL B 1 54 ? 15.008 -11.07 -0.099 1 86.31 54 VAL B C 1
ATOM 1456 O O . VAL B 1 54 ? 15.375 -9.906 -0.272 1 86.31 54 VAL B O 1
ATOM 1459 N N . ASN B 1 55 ? 13.875 -11.562 -0.543 1 87.25 55 ASN B N 1
ATOM 1460 C CA . ASN B 1 55 ? 13.023 -10.734 -1.386 1 87.25 55 ASN B CA 1
ATOM 1461 C C . ASN B 1 55 ? 11.797 -10.234 -0.624 1 87.25 55 ASN B C 1
ATOM 1463 O O . ASN B 1 55 ? 10.836 -9.758 -1.229 1 87.25 55 ASN B O 1
ATOM 1467 N N . LEU B 1 56 ? 11.789 -10.289 0.663 1 81 56 LEU B N 1
ATOM 1468 C CA . LEU B 1 56 ? 10.648 -9.898 1.487 1 81 56 LEU B CA 1
ATOM 1469 C C . LEU B 1 56 ? 10.281 -8.438 1.249 1 81 56 LEU B C 1
ATOM 1471 O O . LEU B 1 56 ? 9.102 -8.086 1.191 1 81 56 LEU B O 1
ATOM 1475 N N . SER B 1 57 ? 11.281 -7.602 1.014 1 83.31 57 SER B N 1
ATOM 1476 C CA . SER B 1 57 ? 11.031 -6.172 0.865 1 83.31 57 SER B CA 1
ATOM 1477 C C . SER B 1 57 ? 11.07 -5.754 -0.602 1 83.31 57 SER B C 1
ATOM 1479 O O . SER B 1 57 ? 10.992 -4.562 -0.916 1 83.31 57 SER B O 1
ATOM 1481 N N . ASN B 1 58 ? 11.203 -6.754 -1.457 1 88.38 58 ASN B N 1
ATOM 1482 C CA . ASN B 1 58 ? 11.188 -6.484 -2.891 1 88.38 58 ASN B CA 1
ATOM 1483 C C . ASN B 1 58 ? 9.766 -6.406 -3.432 1 88.38 58 ASN B C 1
ATOM 1485 O O . ASN B 1 58 ? 8.984 -7.344 -3.271 1 88.38 58 ASN B O 1
ATOM 1489 N N . HIS B 1 59 ? 9.445 -5.289 -4.109 1 91.25 59 HIS B N 1
ATOM 1490 C CA . HIS B 1 59 ? 8.086 -5.109 -4.609 1 91.25 59 HIS B CA 1
ATOM 1491 C C . HIS B 1 59 ? 8.062 -5.078 -6.133 1 91.25 59 HIS B C 1
ATOM 1493 O 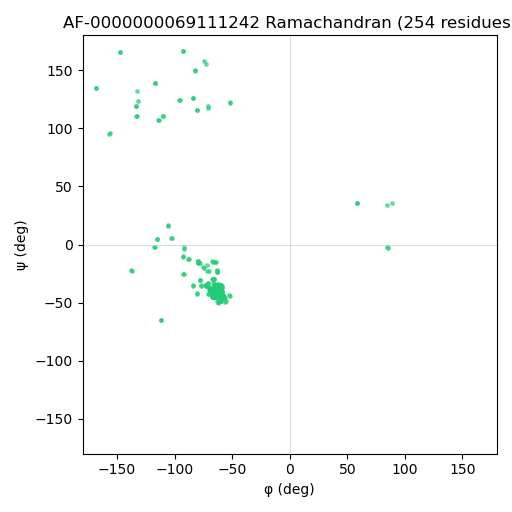O . HIS B 1 59 ? 7.031 -4.77 -6.738 1 91.25 59 HIS B O 1
ATOM 1499 N N . ASP B 1 60 ? 9.164 -5.309 -6.73 1 94.94 60 ASP B N 1
ATOM 1500 C CA . ASP B 1 60 ? 9.242 -5.32 -8.188 1 94.94 60 ASP B CA 1
ATOM 1501 C C . ASP B 1 60 ? 8.75 -6.652 -8.75 1 94.94 60 ASP B C 1
ATOM 1503 O O . ASP B 1 60 ? 9.414 -7.68 -8.594 1 94.94 60 ASP B O 1
ATOM 1507 N N . LEU B 1 61 ? 7.672 -6.594 -9.484 1 97.38 61 LEU B N 1
ATOM 1508 C CA . LEU B 1 61 ? 7.008 -7.809 -9.945 1 97.38 61 LEU B CA 1
ATOM 1509 C C . LEU B 1 61 ? 7.902 -8.578 -10.914 1 97.38 61 LEU B C 1
ATOM 1511 O O . LEU B 1 61 ? 7.938 -9.812 -10.883 1 97.38 61 LEU B O 1
ATOM 1515 N N . VAL B 1 62 ? 8.633 -7.867 -11.773 1 97.19 62 VAL B N 1
ATOM 1516 C CA . VAL B 1 62 ? 9.484 -8.508 -12.758 1 97.19 62 VAL B CA 1
ATOM 1517 C C . VAL B 1 62 ? 10.641 -9.219 -12.062 1 97.19 62 VAL B C 1
ATOM 1519 O O . VAL B 1 62 ? 10.93 -10.383 -12.352 1 97.19 62 VAL B O 1
ATOM 1522 N N . SER B 1 63 ? 11.242 -8.578 -11.102 1 95.81 63 SER B N 1
ATOM 1523 C CA . SER B 1 63 ? 12.32 -9.172 -10.328 1 95.81 63 SER B CA 1
ATOM 1524 C C . SER B 1 63 ? 11.844 -10.406 -9.57 1 95.81 63 SER B C 1
ATOM 1526 O O . SER B 1 63 ? 12.516 -11.438 -9.57 1 95.81 63 SER B O 1
ATOM 1528 N N . LEU B 1 64 ? 10.711 -10.305 -8.992 1 95.5 64 LEU B N 1
ATOM 1529 C CA . LEU B 1 64 ? 10.164 -11.422 -8.234 1 95.5 64 LEU B CA 1
ATOM 1530 C C . LEU B 1 64 ? 9.883 -12.609 -9.148 1 95.5 64 LEU B C 1
ATOM 1532 O O . LEU B 1 64 ? 10.195 -13.75 -8.805 1 95.5 64 LEU B O 1
ATOM 1536 N N . SER B 1 65 ? 9.273 -12.312 -10.281 1 96 65 SER B N 1
ATOM 1537 C CA . SER B 1 65 ? 8.93 -13.383 -11.211 1 96 65 SER B CA 1
ATOM 1538 C C . SER B 1 65 ? 10.188 -14.039 -11.781 1 96 65 SER B C 1
ATOM 1540 O O . SER B 1 65 ? 10.195 -15.234 -12.07 1 96 65 SER B O 1
ATOM 1542 N N . HIS B 1 66 ? 11.258 -13.266 -11.977 1 95.06 66 HIS B N 1
ATOM 1543 C CA . HIS B 1 66 ? 12.531 -13.812 -12.445 1 95.06 66 HIS B CA 1
ATOM 1544 C C . HIS B 1 66 ? 13.086 -14.844 -11.461 1 95.06 66 HIS B C 1
ATOM 1546 O O . HIS B 1 66 ? 13.664 -15.852 -11.875 1 95.06 66 HIS B O 1
ATOM 1552 N N . CYS B 1 67 ? 12.914 -14.586 -10.195 1 93.81 67 CYS B N 1
ATOM 1553 C CA . CYS B 1 67 ? 13.383 -15.508 -9.164 1 93.81 67 CYS B CA 1
ATOM 1554 C C . CYS B 1 67 ? 12.664 -16.844 -9.266 1 93.81 67 CYS B C 1
ATOM 1556 O O . CYS B 1 67 ? 13.188 -17.875 -8.828 1 93.81 67 CYS B O 1
ATOM 1558 N N . LEU B 1 68 ? 11.5 -16.891 -9.859 1 93.75 68 LEU B N 1
ATOM 1559 C CA . LEU B 1 68 ? 10.703 -18.109 -9.977 1 93.75 68 LEU B CA 1
ATOM 1560 C C . LEU B 1 68 ? 11.086 -18.891 -11.234 1 93.75 68 LEU B C 1
ATOM 1562 O O . LEU B 1 68 ? 10.703 -20.062 -11.383 1 93.75 68 LEU B O 1
ATOM 1566 N N . SER B 1 69 ? 11.844 -18.281 -12.133 1 91.19 69 SER B N 1
ATOM 1567 C CA . SER B 1 69 ? 12.336 -18.906 -13.359 1 91.19 69 SER B CA 1
ATOM 1568 C C . SER B 1 69 ? 11.188 -19.406 -14.219 1 91.19 69 SER B C 1
ATOM 1570 O O . SER B 1 69 ? 11.258 -20.5 -14.781 1 91.19 69 SER B O 1
ATOM 1572 N N . ILE B 1 70 ? 10.109 -18.719 -14.25 1 90.5 70 ILE B N 1
ATOM 1573 C CA . ILE B 1 70 ?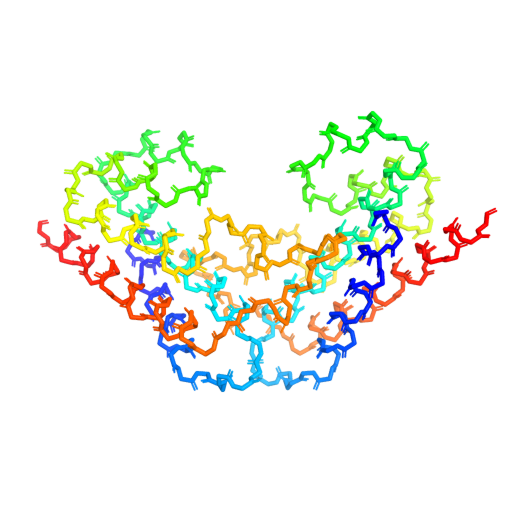 8.977 -19 -15.125 1 90.5 70 ILE B CA 1
ATOM 1574 C C . ILE B 1 70 ? 8.812 -17.875 -16.141 1 90.5 70 ILE B C 1
ATOM 1576 O O . ILE B 1 70 ? 8.305 -16.797 -15.797 1 90.5 70 ILE B O 1
ATOM 1580 N N . GLN B 1 71 ? 9.148 -18.172 -17.328 1 93.56 71 GLN B N 1
ATOM 1581 C CA . GLN B 1 71 ? 9.258 -17.156 -18.359 1 93.56 71 GLN B CA 1
ATOM 1582 C C . GLN B 1 71 ? 7.91 -16.484 -18.625 1 93.56 71 GLN B C 1
ATOM 1584 O O . GLN B 1 71 ? 7.828 -15.258 -18.75 1 93.56 71 GLN B O 1
ATOM 1589 N N . GLU B 1 72 ? 6.852 -17.297 -18.719 1 94.69 72 GLU B N 1
ATOM 1590 C CA . GLU B 1 72 ? 5.52 -16.781 -19 1 94.69 72 GLU B CA 1
ATOM 1591 C C . GLU B 1 72 ? 5.086 -15.789 -17.906 1 94.69 72 GLU B C 1
ATOM 1593 O O . GLU B 1 72 ? 4.461 -14.766 -18.203 1 94.69 72 GLU B O 1
ATOM 1598 N N . MET B 1 73 ? 5.457 -16.062 -16.75 1 95.38 73 MET B N 1
ATOM 1599 C CA . MET B 1 73 ? 5.113 -15.203 -15.617 1 95.38 73 MET B CA 1
ATOM 1600 C C . MET B 1 73 ? 5.879 -13.883 -15.68 1 95.38 73 MET B C 1
ATOM 1602 O O . MET B 1 73 ? 5.309 -12.82 -15.445 1 95.38 73 MET B O 1
ATOM 1606 N N . THR B 1 74 ? 7.121 -14 -16.016 1 97.5 74 THR B N 1
ATOM 1607 C CA . THR B 1 74 ? 7.949 -12.812 -16.125 1 97.5 74 THR B CA 1
ATOM 1608 C C . THR B 1 74 ? 7.445 -11.906 -17.25 1 97.5 74 THR B C 1
ATOM 1610 O O . THR B 1 74 ? 7.414 -10.68 -17.094 1 97.5 74 THR B O 1
ATOM 1613 N N . GLU B 1 75 ? 6.984 -12.508 -18.297 1 98.06 75 GLU B N 1
ATOM 1614 C CA . GLU B 1 75 ? 6.434 -11.734 -19.406 1 98.06 75 GLU B CA 1
ATOM 1615 C C . GLU B 1 75 ? 5.145 -11.023 -19 1 98.06 75 GLU B C 1
ATOM 1617 O O . GLU B 1 75 ? 4.918 -9.875 -19.359 1 98.06 75 GLU B O 1
ATOM 1622 N N . ALA B 1 76 ? 4.301 -11.68 -18.266 1 98.25 76 ALA B N 1
ATOM 1623 C CA . ALA B 1 76 ? 3.064 -11.07 -17.797 1 98.25 76 ALA B CA 1
ATOM 1624 C C . ALA B 1 76 ? 3.355 -9.922 -16.828 1 98.25 76 ALA B C 1
ATOM 1626 O O . ALA B 1 76 ? 2.682 -8.891 -16.875 1 98.25 76 ALA B O 1
ATOM 1627 N N . CYS B 1 77 ? 4.387 -10.07 -15.984 1 98.31 77 CYS B N 1
ATOM 1628 C CA . CYS B 1 77 ? 4.777 -9 -15.07 1 98.31 77 CYS B CA 1
ATOM 1629 C C . CYS B 1 77 ? 5.316 -7.797 -15.836 1 98.31 77 CYS B C 1
ATOM 1631 O O . CYS B 1 77 ? 5.059 -6.652 -15.453 1 98.31 77 CYS B O 1
ATOM 1633 N N . ARG B 1 78 ? 6.016 -8.07 -16.906 1 98.25 78 ARG B N 1
ATOM 1634 C CA . ARG B 1 78 ? 6.488 -6.984 -17.75 1 98.25 78 ARG B CA 1
ATOM 1635 C C . ARG B 1 78 ? 5.324 -6.242 -18.391 1 98.25 78 ARG B C 1
ATOM 1637 O O . ARG B 1 78 ? 5.348 -5.016 -18.516 1 98.25 78 ARG B O 1
ATOM 1644 N N . ARG B 1 79 ? 4.395 -6.992 -18.828 1 98.5 79 ARG B N 1
ATOM 1645 C CA . ARG B 1 79 ? 3.209 -6.367 -19.406 1 98.5 79 ARG B CA 1
ATOM 1646 C C . ARG B 1 79 ? 2.492 -5.5 -18.391 1 98.5 79 ARG B C 1
ATOM 1648 O O . ARG B 1 79 ? 2.018 -4.41 -18.703 1 98.5 79 ARG B O 1
ATOM 1655 N N . PHE B 1 80 ? 2.375 -5.965 -17.141 1 98.62 80 PHE B N 1
ATOM 1656 C CA . PHE B 1 80 ? 1.767 -5.16 -16.078 1 98.62 80 PHE B CA 1
ATOM 1657 C C . PHE B 1 80 ? 2.498 -3.832 -15.93 1 98.62 80 PHE B C 1
ATOM 1659 O O . PHE B 1 80 ? 1.869 -2.773 -15.867 1 98.62 80 PHE B O 1
ATOM 1666 N N . ARG B 1 81 ? 3.803 -3.949 -15.922 1 97.62 81 ARG B N 1
ATOM 1667 C CA . ARG B 1 81 ? 4.633 -2.758 -15.766 1 97.62 81 ARG B CA 1
ATOM 1668 C C . ARG B 1 81 ? 4.426 -1.796 -16.938 1 97.62 81 ARG B C 1
ATOM 1670 O O . ARG B 1 81 ? 4.32 -0.584 -16.734 1 97.62 81 ARG B O 1
ATOM 1677 N N . SER B 1 82 ? 4.293 -2.305 -18.141 1 97.44 82 SER B N 1
ATOM 1678 C CA . SER B 1 82 ? 4.219 -1.46 -19.328 1 97.44 82 SER B CA 1
ATOM 1679 C C . SER B 1 82 ? 2.795 -0.962 -19.562 1 97.44 82 SER B C 1
ATOM 1681 O O . SER B 1 82 ? 2.594 0.179 -19.984 1 97.44 82 SER B O 1
ATOM 1683 N N . GLU B 1 83 ? 1.8 -1.732 -19.281 1 97.81 83 GLU B N 1
ATOM 1684 C CA . GLU B 1 83 ? 0.417 -1.409 -19.625 1 97.81 83 GLU B CA 1
ATOM 1685 C C . GLU B 1 83 ? -0.274 -0.678 -18.469 1 97.81 83 GLU B C 1
ATOM 1687 O O . GLU B 1 83 ? -1.234 0.065 -18.688 1 97.81 83 GLU B O 1
ATOM 1692 N N . VAL B 1 84 ? 0.216 -0.899 -17.266 1 97.69 84 VAL B N 1
ATOM 1693 C CA . VAL B 1 84 ? -0.5 -0.361 -16.109 1 97.69 84 VAL B CA 1
ATOM 1694 C C . VAL B 1 84 ? 0.327 0.746 -15.469 1 97.69 84 VAL B C 1
ATOM 1696 O O . VAL B 1 84 ? -0.087 1.907 -15.445 1 97.69 84 VAL B O 1
ATOM 1699 N N . CYS B 1 85 ? 1.446 0.437 -14.945 1 95.94 85 CYS B N 1
ATOM 1700 C CA . CYS B 1 85 ? 2.264 1.409 -14.227 1 95.94 85 CYS B CA 1
ATOM 1701 C C . CYS B 1 85 ? 3.654 0.852 -13.953 1 95.94 85 CYS B C 1
ATOM 1703 O O . CYS B 1 85 ? 3.791 -0.269 -13.461 1 95.94 85 CYS B O 1
ATOM 1705 N N . ASP B 1 86 ? 4.59 1.603 -14.18 1 93.56 86 ASP B N 1
ATOM 1706 C CA . ASP B 1 86 ? 5.977 1.168 -14.055 1 93.56 86 ASP B CA 1
ATOM 1707 C C . ASP B 1 86 ? 6.41 1.121 -12.594 1 93.56 86 ASP B C 1
ATOM 1709 O O . ASP B 1 86 ? 7.312 0.363 -12.227 1 93.56 86 ASP B O 1
ATOM 1713 N N . ASN B 1 87 ? 5.875 1.915 -11.836 1 92.62 87 ASN B N 1
ATOM 1714 C CA . ASN B 1 87 ? 6.238 2.045 -10.43 1 92.62 87 ASN B CA 1
ATOM 1715 C C . ASN B 1 87 ? 5.008 2.08 -9.531 1 92.62 87 ASN B C 1
ATOM 1717 O O . ASN B 1 87 ? 4.219 3.025 -9.594 1 92.62 87 ASN B O 1
ATOM 1721 N N . ARG B 1 88 ? 4.957 1.084 -8.633 1 92.81 88 ARG B N 1
ATOM 1722 C CA . ARG B 1 88 ? 3.773 0.941 -7.793 1 92.81 88 ARG B CA 1
ATOM 1723 C C . ARG B 1 88 ? 3.592 2.158 -6.891 1 92.81 88 ARG B C 1
ATOM 1725 O O . ARG B 1 88 ? 2.469 2.502 -6.523 1 92.81 88 ARG B O 1
ATOM 1732 N N . ASP B 1 89 ? 4.605 2.861 -6.617 1 90.31 89 ASP B N 1
ATOM 1733 C CA . ASP B 1 89 ? 4.512 4.023 -5.738 1 90.31 89 ASP B CA 1
ATOM 1734 C C . ASP B 1 89 ? 3.66 5.121 -6.371 1 90.31 89 ASP B C 1
ATOM 1736 O O . ASP B 1 89 ? 2.996 5.887 -5.668 1 90.31 89 ASP B O 1
ATOM 1740 N N . LEU B 1 90 ? 3.672 5.156 -7.688 1 92.75 90 LEU B N 1
ATOM 1741 C CA . LEU B 1 90 ? 2.906 6.168 -8.406 1 92.75 90 LEU B CA 1
ATOM 1742 C C . LEU B 1 9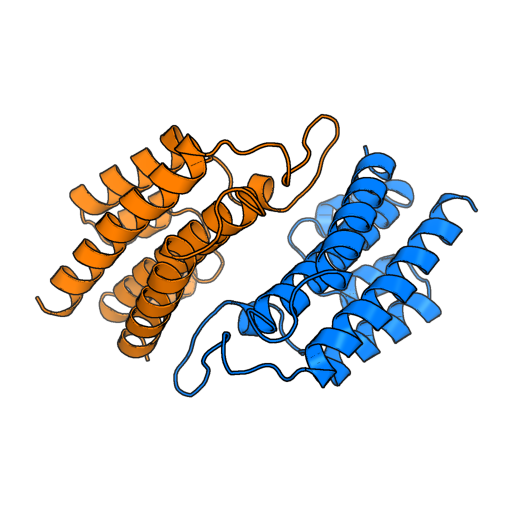0 ? 1.407 5.945 -8.227 1 92.75 90 LEU B C 1
ATOM 1744 O O . LEU B 1 90 ? 0.606 6.848 -8.492 1 92.75 90 LEU B O 1
ATOM 1748 N N . MET B 1 91 ? 1.037 4.809 -7.758 1 93.62 91 MET B N 1
ATOM 1749 C CA . MET B 1 91 ? -0.376 4.492 -7.566 1 93.62 91 MET B CA 1
ATOM 1750 C C . MET B 1 91 ? -0.905 5.117 -6.281 1 93.62 91 MET B C 1
ATOM 1752 O O . MET B 1 91 ? -2.115 5.277 -6.117 1 93.62 91 MET B O 1
ATOM 1756 N N . ILE B 1 92 ? 0.061 5.527 -5.414 1 89.44 92 ILE B N 1
ATOM 1757 C CA . ILE B 1 92 ? -0.461 5.953 -4.121 1 89.44 92 ILE B CA 1
ATOM 1758 C C . ILE B 1 92 ? 0.251 7.227 -3.67 1 89.44 92 ILE B C 1
ATOM 1760 O O . ILE B 1 92 ? -0.291 8 -2.881 1 89.44 92 ILE B O 1
ATOM 1764 N N . ASP B 1 93 ? 1.444 7.457 -4.191 1 88.69 93 ASP B N 1
ATOM 1765 C CA . ASP B 1 93 ? 2.227 8.609 -3.744 1 88.69 93 ASP B CA 1
ATOM 1766 C C . ASP B 1 93 ? 2.029 9.805 -4.672 1 88.69 93 ASP B C 1
ATOM 1768 O O . ASP B 1 93 ? 2.348 9.727 -5.863 1 88.69 93 ASP B O 1
ATOM 1772 N N . PRO B 1 94 ? 1.612 10.922 -4.117 1 89.31 94 PRO B N 1
ATOM 1773 C CA . PRO B 1 94 ? 1.494 12.125 -4.941 1 89.31 94 PRO B CA 1
ATOM 1774 C C . PRO B 1 94 ? 2.824 12.859 -5.117 1 89.31 94 PRO B C 1
ATOM 1776 O O . PRO B 1 94 ? 3.725 12.711 -4.285 1 89.31 94 PRO B O 1
ATOM 1779 N N . SER B 1 95 ? 2.988 13.508 -6.215 1 86.94 95 SER B N 1
ATOM 1780 C CA . SER B 1 95 ? 4.094 14.414 -6.504 1 86.94 95 SER B CA 1
ATOM 1781 C C . SER B 1 95 ? 3.65 15.547 -7.422 1 86.94 95 SER B C 1
ATOM 1783 O O . SER B 1 95 ? 2.521 15.547 -7.918 1 86.94 95 SER B O 1
ATOM 1785 N N . VAL B 1 96 ? 4.484 16.562 -7.492 1 86.31 96 VAL B N 1
ATOM 1786 C CA . VAL B 1 96 ? 4.156 17.672 -8.367 1 86.31 96 VAL B CA 1
ATOM 1787 C C . VAL B 1 96 ? 3.826 17.156 -9.766 1 86.31 96 VAL B C 1
ATOM 1789 O O . VAL B 1 96 ? 4.637 16.469 -10.383 1 86.31 96 VAL B O 1
ATOM 1792 N N . GLY B 1 97 ? 2.646 17.469 -10.227 1 88 97 GLY B N 1
ATOM 1793 C CA . GLY B 1 97 ? 2.232 17.047 -11.555 1 88 97 GLY B CA 1
ATOM 1794 C C . GLY B 1 97 ? 1.661 15.641 -11.586 1 88 97 GLY B C 1
ATOM 1795 O O . GLY B 1 97 ? 1.323 15.125 -12.648 1 88 97 GLY B O 1
ATOM 1796 N N . HIS B 1 98 ? 1.661 14.984 -10.406 1 90.31 98 HIS B N 1
ATOM 1797 C CA . HIS B 1 98 ? 1.133 13.625 -10.344 1 90.31 98 HIS B CA 1
ATOM 1798 C C . HIS B 1 98 ? 0.185 13.453 -9.156 1 90.31 98 HIS B C 1
ATOM 1800 O O . HIS B 1 98 ? 0.621 13.453 -8.008 1 90.31 98 HIS B O 1
ATOM 1806 N N . VAL B 1 99 ? -1.11 13.297 -9.555 1 87.69 99 VAL B N 1
ATOM 1807 C CA . VAL B 1 99 ? -2.133 12.969 -8.57 1 87.69 99 VAL B CA 1
ATOM 1808 C C . VAL B 1 99 ? -2.617 11.531 -8.789 1 87.69 99 VAL B C 1
ATOM 1810 O O . VAL B 1 99 ? -3.355 11.258 -9.734 1 87.69 99 VAL B O 1
ATOM 1813 N N . PRO B 1 100 ? -2.283 10.656 -7.883 1 90.69 100 PRO B N 1
ATOM 1814 C CA . PRO B 1 100 ? -2.621 9.242 -8.102 1 90.69 100 PRO B CA 1
ATOM 1815 C C . PRO B 1 100 ? -4.098 9.031 -8.43 1 90.69 100 PRO B C 1
ATOM 1817 O O . PRO B 1 100 ? -4.426 8.312 -9.375 1 90.69 100 PRO B O 1
ATOM 1820 N N . GLY B 1 101 ? -4.992 9.641 -7.785 1 87.56 101 GLY B N 1
ATOM 1821 C CA . GLY B 1 101 ? -6.422 9.453 -7.973 1 87.56 101 GLY B CA 1
ATOM 1822 C C . GLY B 1 101 ? -6.902 9.883 -9.344 1 87.56 101 GLY B C 1
ATOM 1823 O O . GLY B 1 101 ? -7.996 9.5 -9.773 1 87.56 101 GLY B O 1
ATOM 1824 N N . GLU B 1 102 ? -6.082 10.625 -10.055 1 89.19 102 GLU B N 1
ATOM 1825 C CA . GLU B 1 102 ? -6.461 11.141 -11.367 1 89.19 102 GLU B CA 1
ATOM 1826 C C . GLU B 1 102 ? -5.551 10.586 -12.461 1 89.19 102 GLU B C 1
ATOM 1828 O O . GLU B 1 102 ? -5.773 10.844 -13.648 1 89.19 102 GLU B O 1
ATOM 1833 N N . ALA B 1 103 ? -4.617 9.82 -12.086 1 91.88 103 ALA B N 1
ATOM 1834 C CA . ALA B 1 103 ? -3.512 9.516 -12.992 1 91.88 103 ALA B CA 1
ATOM 1835 C C . ALA B 1 103 ? -3.793 8.234 -13.781 1 91.88 103 ALA B C 1
ATOM 1837 O O . ALA B 1 103 ? -3.105 7.945 -14.766 1 91.88 103 ALA B O 1
ATOM 1838 N N . PHE B 1 104 ? -4.816 7.52 -13.406 1 94.12 104 PHE B N 1
ATOM 1839 C CA . PHE B 1 104 ? -5.031 6.215 -14.016 1 94.12 104 PHE B CA 1
ATOM 1840 C C . PHE B 1 104 ? -6.348 6.18 -14.781 1 94.12 104 PHE B C 1
ATOM 1842 O O . PHE B 1 104 ? -7.359 6.699 -14.312 1 94.12 104 PHE B O 1
ATOM 1849 N N . THR B 1 105 ? -6.281 5.555 -15.93 1 93.88 105 THR B N 1
ATOM 1850 C CA . THR B 1 105 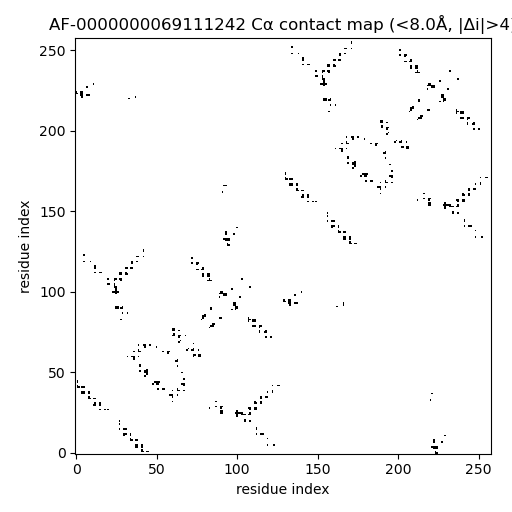? -7.449 5.441 -16.797 1 93.88 105 THR B CA 1
ATOM 1851 C C . THR B 1 105 ? -8.203 4.141 -16.516 1 93.88 105 THR B C 1
ATOM 1853 O O . THR B 1 105 ? -7.699 3.26 -15.828 1 93.88 105 THR B O 1
ATOM 1856 N N . ALA B 1 106 ? -9.438 4.113 -17.078 1 92.38 106 ALA B N 1
ATOM 1857 C CA . ALA B 1 106 ? -10.211 2.879 -17 1 92.38 106 ALA B CA 1
ATOM 1858 C C . ALA B 1 106 ? -9.477 1.718 -17.656 1 92.38 106 ALA B C 1
ATOM 1860 O O . ALA B 1 106 ? -9.516 0.588 -17.172 1 92.38 106 ALA B O 1
ATOM 1861 N N . GLU B 1 107 ? -8.781 1.989 -18.734 1 94.12 107 GLU B N 1
ATOM 1862 C CA . GLU B 1 107 ? -8.031 0.97 -19.469 1 94.12 107 GLU B CA 1
ATOM 1863 C C . GLU B 1 107 ? -6.898 0.403 -18.609 1 94.12 107 GLU B C 1
ATOM 1865 O O . GLU B 1 107 ? -6.664 -0.807 -18.609 1 94.12 107 GLU B O 1
ATOM 1870 N N . GLN B 1 108 ? -6.234 1.249 -17.875 1 96 108 GLN B N 1
ATOM 1871 C CA . GLN B 1 108 ? -5.164 0.795 -17 1 96 108 GLN B CA 1
ATOM 1872 C C . GLN B 1 108 ? -5.711 -0.067 -15.867 1 96 108 GLN B C 1
ATOM 1874 O O . GLN B 1 108 ? -5.133 -1.103 -15.531 1 96 108 GLN B O 1
ATOM 1879 N N . ALA B 1 109 ? -6.84 0.329 -15.336 1 94.81 109 ALA B N 1
ATOM 1880 C CA . ALA B 1 109 ? -7.449 -0.444 -14.258 1 94.81 109 ALA B CA 1
ATOM 1881 C C . ALA B 1 109 ? -7.918 -1.809 -14.758 1 94.81 109 ALA B C 1
ATOM 1883 O O . ALA B 1 109 ? -7.684 -2.828 -14.109 1 94.81 109 ALA B O 1
ATOM 1884 N N . GLU B 1 110 ? -8.562 -1.792 -15.883 1 93.94 110 GLU B N 1
ATOM 1885 C CA . GLU B 1 110 ? -9.008 -3.049 -16.484 1 93.94 110 GLU B CA 1
ATOM 1886 C C . GLU B 1 110 ? -7.82 -3.949 -16.812 1 93.94 110 GLU B C 1
ATOM 1888 O O . GLU B 1 110 ? -7.867 -5.16 -16.594 1 93.94 110 GLU B O 1
ATOM 1893 N N . GLY B 1 111 ? -6.805 -3.361 -17.406 1 96.25 111 GLY B N 1
ATOM 1894 C CA . GLY B 1 111 ? -5.586 -4.098 -17.703 1 96.25 111 GLY B CA 1
ATOM 1895 C C . GLY B 1 111 ? -4.934 -4.691 -16.469 1 96.25 111 GLY B C 1
ATOM 1896 O O . GLY B 1 111 ? -4.453 -5.828 -16.5 1 96.25 111 GLY B O 1
ATOM 1897 N N . ALA B 1 112 ? -4.938 -3.914 -15.391 1 97.19 112 ALA B N 1
ATOM 1898 C CA . ALA B 1 112 ? -4.383 -4.406 -14.133 1 97.19 112 ALA B CA 1
ATOM 1899 C C . ALA B 1 112 ? -5.098 -5.672 -13.672 1 97.19 112 ALA B C 1
ATOM 1901 O O . ALA B 1 112 ? -4.457 -6.66 -13.32 1 97.19 112 ALA B O 1
ATOM 1902 N N . CYS B 1 113 ? -6.406 -5.629 -13.766 1 96.31 113 CYS B N 1
ATOM 1903 C CA . CYS B 1 113 ? -7.203 -6.77 -13.328 1 96.31 113 CYS B CA 1
ATOM 1904 C C . CYS B 1 113 ? -6.98 -7.973 -14.234 1 96.31 113 CYS B C 1
ATOM 1906 O O . CYS B 1 113 ? -6.816 -9.094 -13.75 1 96.31 113 CYS B O 1
ATOM 1908 N N . ARG B 1 114 ? -6.957 -7.715 -15.445 1 97.06 114 ARG B N 1
ATOM 1909 C CA . ARG B 1 114 ? -6.77 -8.789 -16.406 1 97.06 114 ARG B CA 1
ATOM 1910 C C . ARG B 1 114 ? -5.41 -9.461 -16.234 1 97.06 114 ARG B C 1
ATOM 1912 O O . ARG B 1 114 ? -5.324 -10.688 -16.156 1 97.06 114 ARG B O 1
ATOM 1919 N N . ILE B 1 115 ? -4.363 -8.695 -16.156 1 98.25 115 ILE B N 1
ATOM 1920 C CA . ILE B 1 115 ? -3.012 -9.234 -16.062 1 98.25 115 ILE B CA 1
ATOM 1921 C C . ILE B 1 115 ? -2.814 -9.891 -14.703 1 98.25 115 ILE B C 1
ATOM 1923 O O . ILE B 1 115 ? -2.176 -10.945 -14.609 1 98.25 115 ILE B O 1
ATOM 1927 N N . ALA B 1 116 ? -3.379 -9.227 -13.695 1 97.81 116 ALA B N 1
ATOM 1928 C CA . ALA B 1 116 ? -3.301 -9.844 -12.375 1 97.81 116 ALA B CA 1
ATOM 1929 C C . ALA B 1 116 ? -3.947 -11.227 -12.375 1 97.81 116 ALA B C 1
ATOM 1931 O O . ALA B 1 116 ? -3.396 -12.18 -11.812 1 97.81 116 ALA B O 1
ATOM 1932 N N . THR B 1 117 ? -5.094 -11.336 -13 1 97 117 THR B N 1
ATOM 1933 C CA . THR B 1 117 ? -5.777 -12.617 -13.109 1 97 117 THR B CA 1
ATOM 1934 C C . THR B 1 117 ? -4.891 -13.648 -13.797 1 97 117 THR B C 1
ATOM 1936 O O . THR B 1 117 ? -4.754 -14.781 -13.32 1 97 117 THR B O 1
ATOM 1939 N N . GLU B 1 118 ? -4.293 -13.273 -14.812 1 97.31 118 GLU B N 1
ATOM 1940 C CA . GLU B 1 118 ? -3.396 -14.148 -15.555 1 97.31 118 GLU B CA 1
ATOM 1941 C C . GLU B 1 118 ? -2.244 -14.633 -14.68 1 97.31 118 GLU B C 1
ATOM 1943 O O . GLU B 1 118 ? -1.947 -15.836 -14.641 1 97.31 118 GLU B O 1
ATOM 1948 N N . ILE B 1 119 ? -1.582 -13.773 -13.969 1 97.38 119 ILE B N 1
ATOM 1949 C CA . ILE B 1 119 ? -0.402 -14.094 -13.172 1 97.38 119 ILE B CA 1
ATOM 1950 C C . ILE B 1 119 ? -0.796 -14.992 -12 1 97.38 119 ILE B C 1
ATOM 1952 O O . ILE B 1 119 ? -0.113 -15.977 -11.711 1 97.38 119 ILE B O 1
ATOM 1956 N N . ILE B 1 120 ? -1.896 -14.664 -11.438 1 95.56 120 ILE B N 1
ATOM 1957 C CA . ILE B 1 120 ? -2.324 -15.43 -10.273 1 95.56 120 ILE B CA 1
ATOM 1958 C C . ILE B 1 120 ? -2.758 -16.828 -10.711 1 95.56 120 ILE B C 1
ATOM 1960 O O . ILE B 1 120 ? -2.51 -17.812 -10.008 1 95.56 120 ILE B O 1
ATOM 1964 N N . ASP B 1 121 ? -3.379 -16.906 -11.867 1 94.19 121 ASP B N 1
ATOM 1965 C CA . ASP B 1 121 ? -3.703 -18.203 -12.422 1 94.19 121 ASP B CA 1
ATOM 1966 C C . ASP B 1 121 ? -2.439 -19.031 -12.656 1 94.19 121 ASP B C 1
ATOM 1968 O O . ASP B 1 121 ? -2.404 -20.234 -12.352 1 94.19 121 ASP B O 1
ATOM 1972 N N . PHE B 1 122 ? -1.411 -18.422 -13.227 1 94.5 122 PHE B N 1
ATOM 1973 C CA . PHE B 1 122 ? -0.135 -19.094 -13.422 1 94.5 122 PHE B CA 1
ATOM 1974 C C . PHE B 1 122 ? 0.421 -19.594 -12.094 1 94.5 122 PHE B C 1
ATOM 1976 O O . PHE B 1 122 ? 0.924 -20.719 -12.008 1 94.5 122 PHE B O 1
ATOM 1983 N N . CYS B 1 123 ? 0.357 -18.75 -11.109 1 94 123 CYS B N 1
ATOM 1984 C CA . CYS B 1 123 ? 0.862 -19.125 -9.797 1 94 123 CYS B CA 1
ATOM 1985 C C . CYS B 1 123 ? 0.114 -20.344 -9.242 1 94 123 CYS B C 1
ATOM 1987 O O . CYS B 1 123 ? 0.726 -21.25 -8.695 1 94 123 CYS B O 1
ATOM 1989 N N . ASP B 1 124 ? -1.188 -20.297 -9.453 1 91.19 124 ASP B N 1
ATOM 1990 C CA . ASP B 1 124 ? -2.016 -21.406 -8.977 1 91.19 124 ASP B CA 1
ATOM 1991 C C . ASP B 1 124 ? -1.637 -22.703 -9.68 1 91.19 124 ASP B C 1
ATOM 1993 O O . ASP B 1 124 ? -1.54 -23.766 -9.039 1 91.19 124 ASP B O 1
ATOM 1997 N N . GLU B 1 125 ? -1.448 -22.641 -10.914 1 91.75 125 GLU B N 1
ATOM 1998 C CA . GLU B 1 125 ? -1.064 -23.812 -11.695 1 91.75 125 GLU B CA 1
ATOM 1999 C C . GLU B 1 125 ? 0.281 -24.375 -11.234 1 91.75 125 GLU B C 1
ATOM 2001 O O . GLU B 1 125 ? 0.459 -25.578 -11.148 1 91.75 125 GLU B O 1
ATOM 2006 N N . GLN B 1 126 ? 1.222 -23.5 -10.93 1 91.44 126 GLN B N 1
ATOM 2007 C CA . GLN B 1 126 ? 2.557 -23.906 -10.5 1 91.44 126 GLN B CA 1
ATOM 2008 C C . GLN B 1 126 ? 2.523 -24.5 -9.102 1 91.44 126 GLN B C 1
ATOM 2010 O O . GLN B 1 126 ? 3.32 -25.391 -8.773 1 91.44 126 GLN B O 1
ATOM 2015 N N . TRP B 1 127 ? 1.633 -23.953 -8.352 1 88.5 127 TRP B N 1
ATOM 2016 C CA . TRP B 1 127 ? 1.516 -24.469 -6.988 1 88.5 127 TRP B CA 1
ATOM 2017 C C . TRP B 1 127 ? 1.091 -25.938 -6.992 1 88.5 127 TRP B C 1
ATOM 2019 O O . TRP B 1 127 ? 1.612 -26.734 -6.219 1 88.5 127 TRP B O 1
ATOM 2029 N N . ASP B 1 128 ? 0.112 -26.219 -7.879 1 83.62 128 ASP B N 1
ATOM 2030 C CA . ASP B 1 128 ? -0.475 -27.562 -7.926 1 83.62 128 ASP B CA 1
ATOM 2031 C C . ASP B 1 128 ? 0.421 -28.531 -8.695 1 83.62 128 ASP B C 1
ATOM 2033 O O . ASP B 1 128 ? 0.204 -29.734 -8.664 1 83.62 128 ASP B O 1
ATOM 2037 N N . SER B 1 129 ? 1.405 -27.953 -9.438 1 79.12 129 SER B N 1
ATOM 2038 C CA . SER B 1 129 ? 2.314 -28.812 -10.188 1 79.12 129 SER B CA 1
ATOM 2039 C C . SER B 1 129 ? 3.416 -29.375 -9.281 1 79.12 129 SER B C 1
ATOM 2041 O O . SER B 1 129 ? 3.809 -30.531 -9.414 1 79.12 129 SER B O 1
#

Radius of gyration: 18.2 Å; Cα contacts (8 Å, |Δi|>4): 363; chains: 2; bounding box: 38×57×40 Å

Sequence (258 aa):
QAKYNMRAARMELDQSISSDWDNGRNWICYKCHSTIETSLKSLLFRQDAQKAGVNLSNHDLVSLSHCLSIQEMTEACRRFRSEVCDNRDLMIDPSVGHVPGEAFTAEQAEGACRIATEIIDFCDEQWDSQAKYNMRAARMELDQSISSDWDNGRNWICYKCHSTIETSLKSLLFRQDAQKAGVNLSNHDLVSLSHCLSIQEMTEACRRFRSEVCDNRDLMIDPSVGHVPGEAFTAEQAEGACRIATEIIDFCDEQWDS

Nearest PDB structures (foldseek):
  4nqf-assembly1_A  TM=4.968E-01  e=1.011E+00  Agrobacterium fabrum str. C58
  7wuw-assembly1_C  TM=3.060E-01  e=9.672E+00  Streptomyces sahachiroi

Solvent-accessible surface area (backbone atoms only — not comparable to full-atom values): 13403 Å² total; per-residue (Å²): 93,41,66,52,23,34,51,48,24,52,53,53,46,54,51,50,65,70,47,66,65,88,52,55,24,15,52,40,33,42,50,26,51,50,30,41,46,44,27,51,46,23,51,30,38,73,76,36,52,69,63,28,60,77,40,68,85,60,81,51,54,42,63,53,29,52,75,64,70,38,67,70,49,26,50,48,33,46,46,42,32,72,63,51,49,78,48,75,57,54,36,72,49,49,42,74,96,39,50,20,78,74,68,47,46,66,67,26,27,53,47,25,46,53,46,32,50,53,48,46,51,52,48,52,53,58,67,76,96,92,42,65,50,22,34,53,47,23,50,53,52,45,55,52,51,65,69,48,64,64,91,54,54,24,17,52,41,34,42,50,26,51,50,28,41,46,45,31,49,47,23,51,29,38,73,75,36,51,69,64,27,61,77,41,69,86,60,81,51,54,42,62,54,27,53,75,64,71,37,67,71,50,26,52,49,33,46,45,40,31,73,63,50,48,78,48,75,58,54,36,71,49,49,43,74,97,38,51,19,78,73,68,48,46,68,65,26,28,52,47,24,45,53,45,33,50,51,48,47,50,51,46,52,54,58,69,76,100

Organism: Magallana gigas (NCBI:txid29159)

InterPro domains:
  IPR007842 HEPN domain [PF05168] (9-125)

Foldseek 3Di:
DLVVQLVVLVVLLVVLLVDDLVFLLLVLLLSLLVSLQSLLLSLCCVVPVVVSVVCVVPSQQLVSVVSVVDPVLNVLSVCLCVLAHVDNCLSPDDDVVGDNRPHGDSRNSVSSSVSSVVNSVVSVVSVVD/DLVVQLVVLVVLLVVLLVDDCVFLLLVLLLSLLVSLQSLLLSLLCVVPVVVSVVCVVPSQQLVSVVSVVDPVLNVLSVCLCVLAHVDNCLSPDDDVVGDNRPHGDSRNSVSSSVSSVVNSVVSVVSVVD

pLDDT: mean 91.15, std 6.65, range [62.94, 98.62]

Secondary structure (DSSP, 8-state):
-HHHHHHHHHHHHHHHHTS-TTS-HHHHHHHHHHHHHHHHHHHHHHH-HHHHHHTTT---HHHHHHHTT-HHHHHHHHHHHHHT-S-GGGGT--BTTB-HHHH--HHHHHHHHHHHHHHHHHHHHHHH-/-HHHHHHHHHHHHHHHHTS-TTS-HHHHHHHHHHHHHHHHHHHHHHH-HHHHHHTTT---HHHHHHHHT-HHHHHHHHHHHHHT-S-GGGGT--BTTB-HHHH--HHHHHHHHHHHHHHHHHHHHHHH-